Protein AF-A0A211ZTD9-F1 (afdb_monomer_lite)

Foldseek 3Di:
DDDDDPPPPVPPPDDPDVLVVLLVVLVVLLVVLVVLLVVLVVQLVVCVVVVNVVSNVVSVVVNVVSVVVNVVSVVVSVVSVVVVVVVVVVVVVVVVVLVVVLVLLLVLLLQLLLVQLVVQDPDPVLSVVLNVVSVCCCPDPNVVVCSDPVNPDQSLVSSCVSCVVSVTDRDPVSSVCSNVVVDDDPPPPPPDDDDDDDDDDDDDDDDDDDDDDDDDDDDDDDDD

Structure (mmCIF, N/CA/C/O backbone):
data_AF-A0A211ZTD9-F1
#
_entry.id   AF-A0A211ZTD9-F1
#
loop_
_atom_site.group_PDB
_atom_site.id
_atom_site.type_symbol
_atom_site.label_atom_id
_atom_site.label_alt_id
_atom_site.label_comp_id
_atom_site.label_asym_id
_atom_site.label_entity_id
_atom_site.label_seq_id
_atom_site.pdbx_PDB_ins_code
_atom_site.Cartn_x
_atom_site.Cartn_y
_atom_site.Cartn_z
_atom_site.occupancy
_atom_site.B_iso_or_equiv
_atom_site.auth_seq_id
_atom_site.auth_comp_id
_atom_site.auth_asym_id
_atom_site.auth_atom_id
_atom_site.pdbx_PDB_model_num
ATOM 1 N N . MET A 1 1 ? -2.310 -56.356 -17.521 1.00 37.84 1 MET A N 1
ATOM 2 C CA . MET A 1 1 ? -2.963 -55.492 -16.519 1.00 37.84 1 MET A CA 1
ATOM 3 C C . MET A 1 1 ? -1.873 -54.571 -15.996 1.00 37.84 1 MET A C 1
ATOM 5 O O . MET A 1 1 ? -1.105 -54.974 -15.137 1.00 37.84 1 MET A O 1
ATOM 9 N N . VAL A 1 2 ? -1.674 -53.447 -16.684 1.00 40.66 2 VAL A N 1
ATOM 10 C CA . VAL A 1 2 ? -0.631 -52.457 -16.386 1.00 40.66 2 VAL A CA 1
ATOM 11 C C . VAL A 1 2 ? -1.375 -51.252 -15.842 1.00 40.66 2 VAL A C 1
ATOM 13 O O . VAL A 1 2 ? -2.212 -50.692 -16.546 1.00 40.66 2 VAL A O 1
ATOM 16 N N . ASP A 1 3 ? -1.136 -50.956 -14.572 1.00 39.75 3 ASP A N 1
ATOM 17 C CA . ASP A 1 3 ? -1.730 -49.836 -13.857 1.00 39.75 3 ASP A CA 1
ATOM 18 C C . ASP A 1 3 ? -1.020 -48.559 -14.323 1.00 39.75 3 ASP A C 1
ATOM 20 O O . ASP A 1 3 ? 0.193 -48.417 -14.159 1.00 39.75 3 ASP A O 1
ATOM 24 N N . ALA A 1 4 ? -1.751 -47.685 -15.011 1.00 41.91 4 ALA A N 1
ATOM 25 C CA . ALA A 1 4 ? -1.252 -46.393 -15.459 1.00 41.91 4 ALA A CA 1
ATOM 26 C C . ALA A 1 4 ? -1.646 -45.350 -14.411 1.00 41.91 4 ALA A C 1
ATOM 28 O O . ALA A 1 4 ? -2.820 -45.013 -14.283 1.00 41.91 4 ALA A O 1
ATOM 29 N N . ASP A 1 5 ? -0.654 -44.870 -13.666 1.00 45.06 5 ASP A N 1
ATOM 30 C CA . ASP A 1 5 ? -0.763 -43.807 -12.666 1.00 45.06 5 ASP A CA 1
ATOM 31 C C . ASP A 1 5 ? -1.153 -42.467 -13.331 1.00 45.06 5 ASP A C 1
ATOM 33 O O . ASP A 1 5 ? -0.375 -41.935 -14.132 1.00 45.06 5 ASP A O 1
ATOM 37 N N . PRO A 1 6 ? -2.340 -41.889 -13.057 1.00 49.09 6 PRO A N 1
ATOM 38 C CA . PRO A 1 6 ? -2.764 -40.624 -13.632 1.00 49.09 6 PRO A CA 1
ATOM 39 C C . PRO A 1 6 ? -2.539 -39.495 -12.621 1.00 49.09 6 PRO A C 1
ATOM 41 O O . PRO A 1 6 ? -3.487 -38.892 -12.120 1.00 49.09 6 PRO A O 1
ATOM 44 N N . ARG A 1 7 ? -1.280 -39.191 -12.301 1.00 43.22 7 ARG A N 1
ATOM 45 C CA . ARG A 1 7 ? -0.919 -37.965 -11.570 1.00 43.22 7 ARG A CA 1
ATOM 46 C C . ARG A 1 7 ? 0.286 -37.276 -12.188 1.00 43.22 7 ARG A C 1
ATOM 48 O O . ARG A 1 7 ? 1.279 -36.982 -11.535 1.00 43.22 7 ARG A O 1
ATOM 55 N N . THR A 1 8 ? 0.163 -36.933 -13.465 1.00 41.91 8 THR A N 1
ATOM 56 C CA . THR A 1 8 ? 0.840 -35.741 -13.985 1.00 41.91 8 THR A CA 1
ATOM 57 C C . THR A 1 8 ? -0.098 -34.563 -13.755 1.00 41.91 8 THR A C 1
ATOM 59 O O . THR A 1 8 ? -0.800 -34.101 -14.653 1.00 41.91 8 THR A O 1
ATOM 62 N N . GLU A 1 9 ? -0.168 -34.134 -12.496 1.00 38.69 9 GLU A N 1
ATOM 63 C CA . GLU A 1 9 ? -0.761 -32.860 -12.114 1.00 38.69 9 GLU A CA 1
ATOM 64 C C . GLU A 1 9 ? 0.085 -31.787 -12.799 1.00 38.69 9 GLU A C 1
ATOM 66 O O . GLU A 1 9 ? 1.179 -31.426 -12.367 1.00 38.69 9 GLU A O 1
ATOM 71 N N . THR A 1 10 ? -0.373 -31.380 -13.981 1.00 41.28 10 THR A N 1
ATOM 72 C CA . THR A 1 10 ? 0.203 -30.259 -14.704 1.00 41.28 10 THR A CA 1
ATOM 73 C C . THR A 1 10 ? -0.163 -29.056 -13.860 1.00 41.28 10 THR A C 1
ATOM 75 O O . THR A 1 10 ? -1.281 -28.551 -13.949 1.00 41.28 10 THR A O 1
ATOM 78 N N . ALA A 1 11 ? 0.743 -28.671 -12.962 1.00 40.78 11 ALA A N 1
ATOM 79 C CA . ALA A 1 11 ? 0.689 -27.394 -12.286 1.00 40.78 11 ALA A CA 1
ATOM 80 C C . ALA A 1 11 ? 0.558 -26.349 -13.394 1.00 40.78 11 ALA A C 1
ATOM 82 O O . ALA A 1 11 ? 1.514 -26.092 -14.129 1.00 40.78 11 ALA A O 1
ATOM 83 N N . LEU A 1 12 ? -0.659 -25.832 -13.580 1.00 40.91 12 LEU A N 1
ATOM 84 C CA . LEU A 1 12 ? -0.905 -24.654 -14.389 1.00 40.91 12 LEU A CA 1
ATOM 85 C C . LEU A 1 12 ? -0.019 -23.578 -13.775 1.00 40.91 12 LEU A C 1
ATOM 87 O O . LEU A 1 12 ? -0.337 -23.037 -12.716 1.00 40.91 12 LEU A O 1
ATOM 91 N N . ALA A 1 13 ? 1.134 -23.343 -14.399 1.00 45.62 13 ALA A N 1
ATOM 92 C CA . ALA A 1 13 ? 1.960 -22.199 -14.097 1.00 45.62 13 ALA A CA 1
ATOM 93 C C . ALA A 1 13 ? 1.023 -20.995 -14.169 1.00 45.62 13 ALA A C 1
ATOM 95 O O . ALA A 1 13 ? 0.413 -20.747 -15.214 1.00 45.62 13 ALA A O 1
ATOM 96 N N . ALA A 1 14 ? 0.830 -20.330 -13.028 1.00 50.34 14 ALA A N 1
ATOM 97 C CA . ALA A 1 14 ? 0.116 -19.071 -12.982 1.00 50.34 14 ALA A CA 1
ATOM 98 C C . ALA A 1 14 ? 0.684 -18.206 -14.109 1.00 50.34 14 ALA A C 1
ATOM 100 O O . ALA A 1 14 ? 1.906 -18.092 -14.234 1.00 50.34 14 ALA A O 1
ATOM 101 N N . SER A 1 15 ? -0.195 -17.692 -14.975 1.00 52.50 15 SER A N 1
ATOM 102 C CA . SER A 1 15 ? 0.224 -16.758 -16.018 1.00 52.50 15 SER A CA 1
ATOM 103 C C . SER A 1 15 ? 1.096 -15.698 -15.348 1.00 52.50 15 SER A C 1
ATOM 105 O O . SER A 1 15 ? 0.658 -15.170 -14.319 1.00 52.50 15 SER A O 1
ATOM 107 N N . PRO A 1 16 ? 2.309 -15.427 -15.861 1.00 59.69 16 PRO A N 1
ATOM 108 C CA . PRO A 1 16 ? 3.181 -14.441 -15.248 1.00 59.69 16 PRO A CA 1
ATOM 109 C C . PRO A 1 16 ? 2.410 -13.133 -15.114 1.00 59.69 16 PRO A C 1
ATOM 111 O O . PRO A 1 16 ? 1.614 -12.787 -15.997 1.00 59.69 16 PRO A O 1
ATOM 114 N N . ASP A 1 17 ? 2.619 -12.452 -13.988 1.00 76.06 17 ASP A N 1
ATOM 115 C CA . ASP A 1 17 ? 2.115 -11.100 -13.777 1.00 76.06 17 ASP A CA 1
ATOM 116 C C . ASP A 1 17 ? 2.443 -10.283 -15.044 1.00 76.06 17 ASP A C 1
ATOM 118 O O . ASP A 1 17 ? 3.593 -10.340 -15.503 1.00 76.06 17 ASP A O 1
ATOM 122 N N . PRO A 1 18 ? 1.470 -9.594 -15.672 1.00 74.06 18 PRO A N 1
ATOM 123 C CA . PRO A 1 18 ? 1.726 -8.791 -16.867 1.00 74.06 18 PRO A CA 1
ATOM 124 C C . PRO A 1 18 ? 2.937 -7.861 -16.696 1.00 74.06 18 PRO A C 1
ATOM 126 O O . PRO A 1 18 ? 3.721 -7.698 -17.629 1.00 74.06 18 PRO A O 1
ATOM 129 N N . ASP A 1 19 ? 3.175 -7.352 -15.485 1.00 74.00 19 ASP A N 1
ATOM 130 C CA . ASP A 1 19 ? 4.325 -6.497 -15.202 1.00 74.00 19 ASP A CA 1
ATOM 131 C C . ASP A 1 19 ? 5.662 -7.268 -15.202 1.00 74.00 19 ASP A C 1
ATOM 133 O O . ASP A 1 19 ? 6.731 -6.713 -15.495 1.00 74.00 19 ASP A O 1
ATOM 137 N N . GLU A 1 20 ? 5.656 -8.541 -14.807 1.00 81.06 20 GLU A N 1
ATOM 138 C CA . GLU A 1 20 ? 6.825 -9.429 -14.840 1.00 81.06 20 GLU A CA 1
ATOM 139 C C . GLU A 1 20 ? 7.145 -9.856 -16.277 1.00 81.06 20 GLU A C 1
ATOM 141 O O . GLU A 1 20 ? 8.311 -9.834 -16.684 1.00 81.06 20 GLU A O 1
ATOM 146 N N . ALA A 1 21 ? 6.108 -10.128 -17.073 1.00 86.25 21 ALA A N 1
ATOM 147 C CA . ALA A 1 21 ? 6.237 -10.352 -18.508 1.00 86.25 21 ALA A CA 1
AT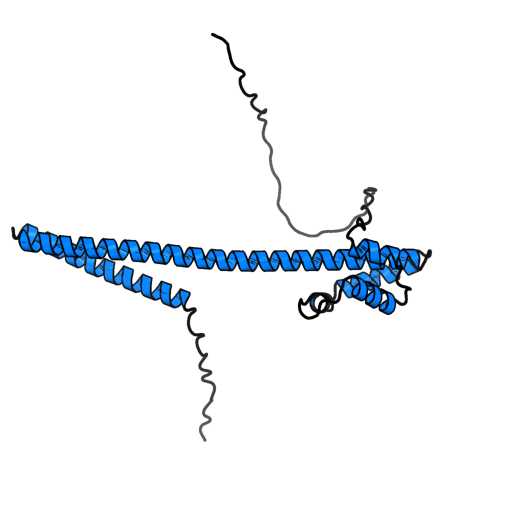OM 148 C C . ALA A 1 21 ? 6.832 -9.121 -19.219 1.00 86.25 21 ALA A C 1
ATOM 150 O O . ALA A 1 21 ? 7.774 -9.262 -20.003 1.00 86.25 21 ALA A O 1
ATOM 151 N N . ASP A 1 22 ? 6.374 -7.912 -18.886 1.00 85.38 22 ASP A N 1
ATOM 152 C CA . ASP A 1 22 ? 6.911 -6.665 -19.438 1.00 85.38 22 ASP A CA 1
ATOM 153 C C . ASP A 1 22 ? 8.380 -6.415 -19.028 1.00 85.38 22 ASP A C 1
ATOM 155 O O . ASP A 1 22 ? 9.190 -5.981 -19.855 1.00 85.38 22 ASP A O 1
ATOM 159 N N . ASP A 1 23 ? 8.782 -6.730 -17.784 1.00 87.06 23 ASP A N 1
ATOM 160 C CA . ASP A 1 23 ? 10.195 -6.638 -17.359 1.00 87.06 23 ASP A CA 1
ATOM 161 C C . ASP A 1 23 ? 11.084 -7.625 -18.124 1.00 87.06 23 ASP A C 1
ATOM 163 O O . ASP A 1 23 ? 12.206 -7.275 -18.514 1.00 87.06 23 ASP A O 1
ATOM 167 N N . ALA A 1 24 ? 10.590 -8.843 -18.360 1.00 89.50 24 ALA A N 1
ATOM 168 C CA . ALA A 1 24 ? 11.294 -9.868 -19.121 1.00 89.50 24 ALA A CA 1
ATOM 169 C C . ALA A 1 24 ? 11.467 -9.454 -20.591 1.00 89.50 24 ALA A C 1
ATOM 171 O O . ALA A 1 24 ? 12.578 -9.528 -21.123 1.00 89.50 24 ALA A O 1
ATOM 172 N N . ILE A 1 25 ? 10.414 -8.923 -21.221 1.00 91.75 25 ILE A N 1
ATOM 173 C CA . ILE A 1 25 ? 10.466 -8.402 -22.595 1.00 91.75 25 ILE A CA 1
ATOM 174 C C . ILE A 1 25 ? 11.479 -7.256 -22.694 1.00 91.75 25 ILE A C 1
ATOM 176 O O . ILE A 1 25 ? 12.350 -7.274 -23.566 1.00 91.75 25 ILE A O 1
ATOM 180 N N . LEU A 1 26 ? 11.427 -6.279 -21.781 1.00 91.50 26 LEU A N 1
ATOM 181 C CA . LEU A 1 26 ? 12.380 -5.165 -21.775 1.00 91.50 26 LEU A CA 1
ATOM 182 C C . LEU A 1 26 ? 13.820 -5.640 -21.554 1.00 91.50 26 LEU A C 1
ATOM 184 O O . LEU A 1 26 ? 14.738 -5.093 -22.164 1.00 91.50 26 LEU A O 1
ATOM 188 N N . SER A 1 27 ? 14.031 -6.665 -20.725 1.00 91.81 27 SER A N 1
ATOM 189 C CA . SER A 1 27 ? 15.350 -7.280 -20.525 1.00 91.81 27 SER A CA 1
ATOM 190 C C . SER A 1 27 ? 15.884 -7.894 -21.813 1.00 91.81 27 SER A C 1
ATOM 192 O O . SER A 1 27 ? 16.994 -7.561 -22.223 1.00 91.81 27 SER A O 1
ATOM 194 N N . GLY A 1 28 ? 15.068 -8.708 -22.489 1.00 92.06 28 GLY A N 1
ATOM 195 C CA . GLY A 1 28 ? 15.436 -9.323 -23.762 1.00 92.06 28 GLY A CA 1
ATOM 196 C C . GLY A 1 28 ? 15.731 -8.286 -24.850 1.00 92.06 28 GLY A C 1
ATOM 197 O O . GLY A 1 28 ? 16.715 -8.412 -25.578 1.00 92.06 28 GLY A O 1
ATOM 198 N N . LEU A 1 29 ? 14.945 -7.205 -24.923 1.00 92.62 29 LEU A N 1
ATOM 199 C CA . LEU A 1 29 ? 15.184 -6.108 -25.869 1.00 92.62 29 LEU A CA 1
ATOM 200 C C . LEU A 1 29 ? 16.479 -5.343 -25.572 1.00 92.62 29 LEU A C 1
ATOM 202 O O . LEU A 1 29 ? 17.191 -4.963 -26.502 1.00 92.62 29 LEU A O 1
ATOM 206 N N . ILE A 1 30 ? 16.803 -5.119 -24.296 1.00 93.88 30 ILE A N 1
ATOM 207 C CA . ILE A 1 30 ? 18.067 -4.489 -23.895 1.00 93.88 30 ILE A CA 1
ATOM 208 C C . ILE A 1 30 ? 19.250 -5.387 -24.273 1.00 93.88 30 ILE A C 1
ATOM 210 O O . ILE A 1 30 ? 20.224 -4.891 -24.836 1.00 93.88 30 ILE A O 1
ATOM 214 N N . GLU A 1 31 ? 19.176 -6.692 -24.013 1.00 94.75 31 GLU A N 1
ATOM 215 C CA . GLU A 1 31 ? 20.243 -7.646 -24.348 1.00 94.75 31 GLU A CA 1
ATOM 216 C C . GLU A 1 31 ? 20.470 -7.770 -25.858 1.00 94.75 31 GLU A C 1
ATOM 218 O O . GLU A 1 31 ? 21.611 -7.688 -26.335 1.00 94.75 31 GLU A O 1
ATOM 223 N N . LEU A 1 32 ? 19.385 -7.895 -26.625 1.00 94.06 32 LEU A N 1
ATOM 224 C CA . LEU A 1 32 ? 19.439 -7.913 -28.083 1.00 94.06 32 LEU A CA 1
ATOM 225 C C . LEU A 1 32 ? 20.013 -6.597 -28.620 1.00 94.06 32 LEU A C 1
ATOM 227 O O . LEU A 1 32 ? 20.923 -6.605 -29.451 1.00 94.06 32 LEU A O 1
ATOM 231 N N . GLY A 1 33 ? 19.541 -5.463 -28.095 1.00 91.69 33 GLY A N 1
ATOM 232 C CA . GLY A 1 33 ? 20.049 -4.145 -28.455 1.00 91.69 33 GLY A CA 1
ATOM 233 C C . GLY A 1 33 ? 21.537 -3.989 -28.141 1.00 91.69 33 GLY A C 1
ATOM 234 O O . GLY A 1 33 ? 22.290 -3.495 -28.973 1.00 91.69 33 GLY A O 1
ATOM 235 N N . MET A 1 34 ? 22.009 -4.461 -26.989 1.00 92.25 34 MET A N 1
ATOM 236 C CA . MET A 1 34 ? 23.435 -4.434 -26.641 1.00 92.25 34 MET A CA 1
ATOM 237 C C . MET A 1 34 ? 24.274 -5.290 -27.596 1.00 92.25 34 MET A C 1
ATOM 239 O O . MET A 1 34 ? 25.374 -4.891 -27.980 1.00 92.25 34 MET A O 1
ATOM 243 N N . THR A 1 35 ? 23.753 -6.442 -28.017 1.00 95.31 35 THR A N 1
ATOM 244 C CA . THR A 1 35 ? 24.409 -7.305 -29.010 1.00 95.31 35 THR A CA 1
ATOM 245 C C . THR A 1 35 ? 24.520 -6.608 -30.365 1.00 95.31 35 THR A C 1
ATOM 247 O O . THR A 1 35 ? 25.608 -6.541 -30.937 1.00 95.31 35 THR A O 1
ATOM 250 N N . MET A 1 36 ? 23.429 -6.007 -30.844 1.00 91.19 36 MET A N 1
ATOM 251 C CA . MET A 1 36 ? 23.425 -5.236 -32.092 1.00 91.19 36 MET A CA 1
ATOM 252 C C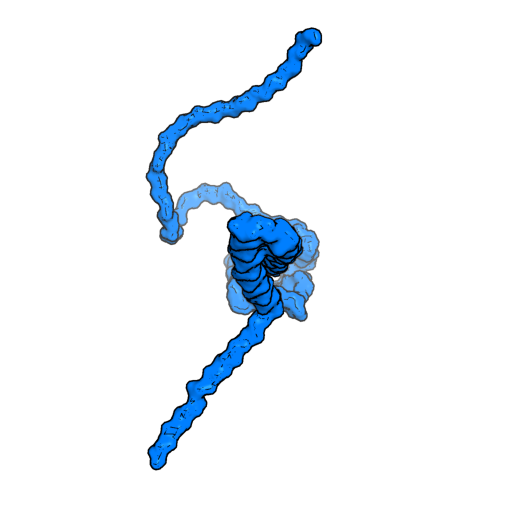 . MET A 1 36 ? 24.335 -4.000 -32.017 1.00 91.19 36 MET A C 1
ATOM 254 O O . MET A 1 36 ? 25.026 -3.685 -32.981 1.00 91.19 36 MET A O 1
ATOM 258 N N . ALA A 1 37 ? 24.402 -3.326 -30.866 1.00 91.81 37 ALA A N 1
ATOM 259 C CA . ALA A 1 37 ? 25.265 -2.165 -30.664 1.00 91.81 37 ALA A CA 1
ATOM 260 C C . ALA A 1 37 ? 26.751 -2.531 -30.801 1.00 91.81 37 ALA A C 1
ATOM 262 O O . ALA A 1 37 ? 27.503 -1.815 -31.462 1.00 91.81 37 ALA A O 1
ATOM 263 N N . ARG A 1 38 ? 27.168 -3.679 -30.250 1.00 92.00 38 ARG A N 1
ATOM 264 C CA . ARG A 1 38 ? 28.533 -4.204 -30.426 1.00 92.00 38 ARG A CA 1
ATOM 265 C C . ARG A 1 38 ? 28.840 -4.528 -31.887 1.00 92.00 38 ARG A C 1
ATOM 267 O O . ARG A 1 38 ? 29.948 -4.259 -32.340 1.00 92.00 38 ARG A O 1
ATOM 274 N N . ALA A 1 39 ? 27.870 -5.069 -32.624 1.00 93.56 39 ALA A N 1
ATOM 275 C CA . ALA A 1 39 ? 28.034 -5.365 -34.045 1.00 93.56 39 ALA A CA 1
ATOM 276 C C . ALA A 1 39 ? 28.234 -4.085 -34.876 1.00 93.56 39 ALA A C 1
ATOM 278 O O . ALA A 1 39 ? 29.185 -4.013 -35.650 1.00 93.56 39 ALA A O 1
ATOM 279 N N . PHE A 1 40 ? 27.418 -3.047 -34.655 1.00 90.62 40 PHE A N 1
ATOM 280 C CA . PHE A 1 40 ? 27.596 -1.756 -35.334 1.00 90.62 40 PHE A CA 1
ATOM 281 C C . PHE A 1 40 ? 28.911 -1.070 -34.961 1.00 90.62 40 PHE A C 1
ATOM 283 O O . PHE A 1 40 ? 29.565 -0.490 -35.823 1.00 90.62 40 PHE A O 1
ATOM 290 N N . GLN A 1 41 ? 29.340 -1.169 -33.700 1.00 91.44 41 GLN A N 1
ATOM 291 C CA . GLN A 1 41 ? 30.646 -0.664 -33.281 1.00 91.44 41 GLN A CA 1
ATOM 292 C C . GLN A 1 41 ? 31.789 -1.377 -34.021 1.00 91.44 41 GLN A C 1
ATOM 294 O O . GLN A 1 41 ? 32.705 -0.719 -34.510 1.00 91.44 41 GLN A O 1
ATOM 299 N N . ALA A 1 42 ? 31.738 -2.708 -34.122 1.00 94.44 42 ALA A N 1
ATOM 300 C CA . ALA A 1 42 ? 32.740 -3.484 -34.849 1.00 94.44 42 ALA A CA 1
ATOM 301 C C . ALA A 1 42 ? 32.754 -3.144 -36.349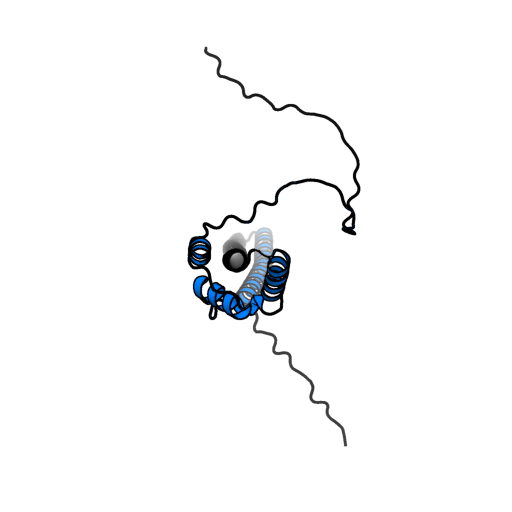 1.00 94.44 42 ALA A C 1
ATOM 303 O O . ALA A 1 42 ? 33.827 -2.992 -36.930 1.00 94.44 42 ALA A O 1
ATOM 304 N N . GLU A 1 43 ? 31.580 -2.964 -36.962 1.00 93.81 43 GLU A N 1
ATOM 305 C CA . GLU A 1 43 ? 31.464 -2.545 -38.361 1.00 93.81 43 GLU A CA 1
ATOM 306 C C . GLU A 1 43 ? 32.044 -1.146 -38.597 1.00 93.81 43 GLU A C 1
ATOM 308 O O . GLU A 1 43 ? 32.794 -0.955 -39.553 1.00 93.81 43 GLU A O 1
ATOM 313 N N . ALA A 1 44 ? 31.758 -0.187 -37.713 1.00 91.81 44 ALA A N 1
ATOM 314 C CA . ALA A 1 44 ? 32.323 1.155 -37.800 1.00 91.81 44 ALA A CA 1
ATOM 315 C C . ALA A 1 44 ? 33.858 1.122 -37.729 1.00 91.81 44 ALA A C 1
ATOM 317 O O . ALA A 1 44 ? 34.525 1.754 -38.543 1.00 91.81 44 ALA A O 1
ATOM 318 N N . ILE A 1 45 ? 34.430 0.338 -36.805 1.00 94.88 45 ILE A N 1
ATOM 319 C CA . ILE A 1 45 ? 35.888 0.173 -36.679 1.00 94.88 45 ILE A CA 1
ATOM 320 C C . ILE A 1 45 ? 36.484 -0.453 -37.948 1.00 94.88 45 ILE A C 1
ATOM 322 O O . ILE A 1 45 ? 37.505 0.026 -38.438 1.00 94.88 45 ILE A O 1
ATOM 326 N N . ALA A 1 46 ? 35.850 -1.490 -38.500 1.00 96.25 46 ALA A N 1
ATOM 327 C CA . ALA A 1 46 ? 36.317 -2.139 -39.724 1.00 96.25 46 ALA A CA 1
ATOM 328 C C . ALA A 1 46 ? 36.257 -1.200 -40.944 1.00 96.25 46 ALA A C 1
ATOM 330 O O . ALA A 1 46 ? 37.185 -1.180 -41.749 1.00 96.25 46 ALA A O 1
ATOM 331 N N . ALA A 1 47 ? 35.201 -0.390 -41.065 1.00 95.56 47 ALA A N 1
ATOM 332 C CA . ALA A 1 47 ? 35.068 0.605 -42.128 1.00 95.56 47 ALA A CA 1
ATOM 333 C C . ALA A 1 47 ? 36.135 1.708 -42.023 1.00 95.56 47 ALA A C 1
ATOM 335 O O . ALA A 1 47 ? 36.743 2.067 -43.028 1.00 95.56 47 ALA A O 1
ATOM 336 N N . LEU A 1 48 ? 36.434 2.172 -40.803 1.00 93.94 48 LEU A N 1
ATOM 337 C CA . LEU A 1 48 ? 37.517 3.131 -40.556 1.00 93.94 48 LEU A CA 1
ATOM 338 C C . LEU A 1 48 ? 38.893 2.567 -40.938 1.00 93.94 48 LEU A C 1
ATOM 340 O O . LEU A 1 48 ? 39.710 3.283 -41.504 1.00 93.94 48 LEU A O 1
ATOM 344 N N . GLN A 1 49 ? 39.152 1.284 -40.669 1.00 96.12 49 GLN A N 1
ATOM 345 C CA . GLN A 1 49 ? 40.398 0.622 -41.083 1.00 96.12 49 GLN A CA 1
ATOM 346 C C . GLN A 1 49 ? 40.533 0.495 -42.607 1.00 96.12 49 GLN A C 1
ATOM 348 O O . GLN A 1 49 ? 41.650 0.425 -43.114 1.00 96.12 49 GLN A O 1
ATOM 353 N N . ALA A 1 50 ? 39.409 0.462 -43.324 1.00 96.25 50 ALA A N 1
ATOM 354 C CA . ALA A 1 50 ? 39.349 0.399 -44.781 1.00 96.25 50 ALA A CA 1
ATOM 355 C C . ALA A 1 50 ? 39.273 1.783 -45.459 1.00 96.25 50 ALA A C 1
ATOM 357 O O . ALA A 1 50 ? 39.126 1.834 -46.677 1.00 96.25 50 ALA A O 1
ATOM 358 N N . ASP A 1 51 ? 39.355 2.879 -44.692 1.00 94.06 51 ASP A N 1
ATOM 359 C CA . ASP A 1 51 ? 39.180 4.267 -45.158 1.00 94.06 51 ASP A CA 1
ATOM 360 C C . ASP A 1 51 ? 37.809 4.541 -45.828 1.00 94.06 51 ASP A C 1
ATOM 362 O O . ASP A 1 51 ? 37.647 5.454 -46.635 1.00 94.06 51 ASP A O 1
ATOM 366 N N . ASP A 1 52 ? 36.781 3.756 -45.475 1.00 96.69 52 ASP A N 1
ATOM 367 C CA . ASP A 1 52 ? 35.403 3.918 -45.958 1.00 96.69 52 ASP A CA 1
ATOM 368 C C . ASP A 1 52 ? 34.567 4.728 -44.953 1.00 96.69 52 ASP A C 1
ATOM 370 O O . ASP A 1 52 ? 33.882 4.198 -44.068 1.00 96.69 52 ASP A O 1
ATOM 374 N N . LEU A 1 53 ? 34.641 6.053 -45.091 1.00 94.50 53 LEU A N 1
ATOM 375 C CA . LEU A 1 53 ? 33.971 6.996 -44.193 1.00 94.50 53 LEU A CA 1
ATOM 376 C C . LEU A 1 53 ? 32.437 6.966 -44.300 1.00 94.50 53 LEU A C 1
ATOM 378 O O . LEU A 1 53 ? 31.759 7.181 -43.294 1.00 94.50 53 LEU A O 1
ATOM 382 N N . ASP A 1 54 ? 31.872 6.687 -45.480 1.00 94.94 54 ASP A N 1
ATOM 383 C CA . ASP A 1 54 ? 30.412 6.615 -45.660 1.00 94.94 54 ASP A CA 1
ATOM 384 C C . ASP A 1 54 ? 29.835 5.423 -44.889 1.00 94.94 54 ASP A C 1
ATOM 386 O O . ASP A 1 54 ? 28.848 5.546 -44.153 1.00 94.94 54 ASP A O 1
ATOM 390 N N . ARG A 1 55 ? 30.500 4.267 -44.985 1.00 91.44 55 ARG A N 1
ATOM 391 C CA . ARG A 1 55 ? 30.106 3.076 -44.236 1.00 91.44 55 ARG A CA 1
ATOM 392 C C . ARG A 1 55 ? 30.287 3.250 -42.730 1.00 91.44 55 ARG A C 1
ATOM 394 O O . ARG A 1 55 ? 29.400 2.852 -41.970 1.00 91.44 55 ARG A O 1
ATOM 401 N N . ALA A 1 56 ? 31.375 3.888 -42.293 1.00 92.31 56 ALA A N 1
ATOM 402 C CA . ALA A 1 56 ? 31.590 4.204 -40.882 1.00 92.31 56 ALA A CA 1
ATOM 403 C C . ALA A 1 56 ? 30.486 5.125 -40.325 1.00 92.31 56 ALA A C 1
ATOM 405 O O . ALA A 1 56 ? 29.920 4.839 -39.267 1.00 92.31 56 ALA A O 1
ATOM 406 N N . GLY A 1 57 ? 30.111 6.176 -41.065 1.00 91.62 57 GLY A N 1
ATOM 407 C CA . GLY A 1 57 ? 29.046 7.103 -40.669 1.00 91.62 57 GLY A CA 1
ATOM 408 C C . GLY A 1 57 ? 27.663 6.446 -40.583 1.00 91.62 57 GLY A C 1
ATOM 409 O O . GLY A 1 57 ? 26.891 6.717 -39.660 1.00 91.62 57 GLY A O 1
ATOM 410 N N . LYS A 1 58 ? 27.342 5.515 -41.492 1.00 94.31 58 LYS A N 1
ATOM 411 C CA . LYS A 1 58 ? 26.094 4.730 -41.419 1.00 94.31 58 LYS A CA 1
ATOM 412 C C . LYS A 1 58 ? 26.051 3.845 -40.173 1.00 94.31 58 LYS A C 1
ATOM 414 O O . LYS A 1 58 ? 25.040 3.842 -39.466 1.00 94.31 58 LYS A O 1
ATOM 419 N N . ALA A 1 59 ? 27.137 3.130 -39.878 1.00 91.81 59 ALA A N 1
ATOM 420 C CA . ALA A 1 59 ? 27.233 2.282 -38.692 1.00 91.81 59 ALA A CA 1
ATOM 421 C C . ALA A 1 59 ? 27.100 3.099 -37.389 1.00 91.81 59 ALA A C 1
ATOM 423 O O . ALA A 1 59 ? 26.363 2.705 -36.482 1.00 91.81 59 ALA A O 1
ATOM 424 N N . GLU A 1 60 ? 27.717 4.283 -37.324 1.00 92.00 60 GLU A N 1
ATOM 425 C CA . GLU A 1 60 ? 27.579 5.213 -36.198 1.00 92.00 60 GLU A CA 1
ATOM 426 C C . GLU A 1 60 ? 26.130 5.705 -36.018 1.00 92.00 60 GLU A C 1
ATOM 428 O O . GLU A 1 60 ? 25.594 5.696 -34.906 1.00 92.00 60 GLU A O 1
ATOM 433 N N . ALA A 1 61 ? 25.446 6.077 -37.106 1.00 93.50 61 ALA A N 1
ATOM 434 C CA . ALA A 1 61 ? 24.053 6.514 -37.047 1.00 93.50 61 ALA A CA 1
ATOM 435 C C . ALA A 1 61 ? 23.119 5.403 -36.529 1.00 93.50 61 ALA A C 1
ATOM 437 O O . ALA A 1 61 ? 22.208 5.670 -35.734 1.00 93.50 61 ALA A O 1
ATOM 438 N N . HIS A 1 62 ? 23.348 4.152 -36.943 1.00 91.38 62 HIS A N 1
ATOM 439 C CA . HIS A 1 62 ? 22.615 2.992 -36.430 1.00 91.38 62 HIS A CA 1
ATOM 440 C C . HIS A 1 62 ? 22.899 2.745 -34.946 1.00 91.38 62 HIS A C 1
ATOM 442 O O . HIS A 1 62 ? 21.953 2.584 -34.168 1.00 91.38 62 HIS A O 1
ATOM 448 N N . PHE A 1 63 ? 24.168 2.802 -34.534 1.00 90.88 63 PHE A N 1
ATOM 449 C CA . PHE A 1 63 ? 24.569 2.686 -33.133 1.00 90.88 63 PHE A CA 1
ATOM 450 C C . PHE A 1 63 ? 23.912 3.760 -32.255 1.00 90.88 63 PHE A C 1
ATOM 452 O O . PHE A 1 63 ? 23.302 3.436 -31.237 1.00 90.88 63 PHE A O 1
ATOM 459 N N . SER A 1 64 ? 23.952 5.028 -32.669 1.00 89.94 64 SER A N 1
ATOM 460 C CA . SER A 1 64 ? 23.389 6.155 -31.914 1.00 89.94 64 SER A CA 1
ATOM 461 C C . SER A 1 64 ? 21.875 6.036 -31.713 1.00 89.94 64 SER A C 1
ATOM 463 O O . SER A 1 64 ? 21.366 6.251 -30.607 1.00 89.94 64 SER A O 1
ATOM 465 N N . ARG A 1 65 ? 21.136 5.632 -32.757 1.00 91.75 65 ARG A N 1
ATOM 466 C CA . ARG A 1 65 ? 19.687 5.374 -32.661 1.00 91.75 65 ARG A CA 1
ATOM 467 C C . ARG A 1 65 ? 19.386 4.225 -31.704 1.00 91.75 65 ARG A C 1
ATOM 469 O O . ARG A 1 65 ? 18.484 4.334 -30.872 1.00 91.75 65 ARG A O 1
ATOM 476 N N . LEU A 1 66 ? 20.155 3.145 -31.801 1.00 92.31 66 LEU A N 1
ATOM 477 C CA . LEU A 1 66 ? 19.989 1.966 -30.963 1.00 92.31 66 LEU A CA 1
ATOM 478 C C . LEU A 1 66 ? 20.301 2.264 -29.493 1.00 92.31 66 LEU A C 1
ATOM 480 O O . LEU A 1 66 ? 19.521 1.906 -28.614 1.00 92.31 66 LEU A O 1
ATOM 484 N N . PHE A 1 67 ? 21.384 2.991 -29.220 1.00 88.81 67 PHE A N 1
ATOM 485 C CA . PHE A 1 67 ? 21.771 3.392 -27.871 1.00 88.81 67 PHE A CA 1
ATOM 486 C C . PHE A 1 67 ? 20.702 4.261 -27.199 1.00 88.81 67 PHE A C 1
ATOM 488 O O . PHE A 1 67 ? 20.377 4.062 -26.025 1.00 88.81 67 PHE A O 1
ATOM 495 N N . LEU A 1 68 ? 20.085 5.184 -27.946 1.00 92.31 68 LEU A N 1
ATOM 496 C CA . LEU A 1 68 ? 18.942 5.950 -27.450 1.00 92.31 68 LEU A CA 1
ATOM 497 C C . LEU A 1 68 ? 17.752 5.039 -27.103 1.00 92.31 68 LEU A C 1
ATOM 499 O O . LEU A 1 68 ? 17.121 5.233 -26.061 1.00 92.31 68 LEU A O 1
ATOM 503 N N . GLY A 1 69 ? 17.466 4.039 -27.941 1.00 92.56 69 GLY A N 1
ATOM 504 C CA . GLY A 1 69 ? 16.449 3.019 -27.675 1.00 92.56 69 GLY A CA 1
ATOM 505 C C . GLY A 1 69 ? 16.723 2.238 -26.387 1.00 92.56 69 GLY A C 1
ATOM 506 O O . GLY A 1 69 ? 15.849 2.150 -25.526 1.00 92.56 69 GLY A O 1
ATOM 507 N N . ILE A 1 70 ? 17.961 1.770 -26.199 1.00 93.25 70 ILE A N 1
ATOM 508 C CA . ILE A 1 70 ? 18.399 1.046 -24.995 1.00 93.25 70 ILE A CA 1
ATOM 509 C C . ILE A 1 70 ? 18.240 1.920 -23.745 1.00 93.25 70 ILE A C 1
ATOM 511 O O . ILE A 1 70 ? 17.664 1.477 -22.753 1.00 93.25 70 ILE A O 1
ATOM 515 N N . ARG A 1 71 ? 18.673 3.189 -23.785 1.00 93.56 71 ARG A N 1
ATOM 516 C CA . ARG A 1 71 ? 18.508 4.117 -22.649 1.00 93.56 71 ARG A CA 1
ATOM 517 C C . ARG A 1 71 ? 17.043 4.316 -22.271 1.00 93.56 71 ARG A C 1
ATOM 519 O O . ARG A 1 71 ? 16.722 4.343 -21.084 1.00 93.56 71 ARG A O 1
ATOM 526 N N . ARG A 1 72 ? 16.155 4.444 -23.261 1.00 94.75 72 ARG A N 1
ATOM 527 C CA . ARG A 1 72 ? 14.707 4.572 -23.031 1.00 94.75 72 ARG A CA 1
ATOM 528 C C . ARG A 1 72 ? 14.118 3.299 -22.428 1.00 94.75 72 ARG A C 1
ATOM 530 O O . ARG A 1 72 ? 13.347 3.402 -21.479 1.00 94.75 72 ARG A O 1
ATOM 537 N N . ALA A 1 73 ? 14.518 2.125 -22.917 1.00 93.00 73 ALA A N 1
ATOM 538 C CA . ALA A 1 73 ? 14.080 0.843 -22.370 1.00 93.00 73 ALA A CA 1
ATOM 539 C C . ALA A 1 73 ? 14.527 0.661 -20.909 1.00 93.00 73 ALA A C 1
ATOM 541 O O . ALA A 1 73 ? 13.716 0.295 -20.061 1.00 93.00 73 ALA A O 1
ATOM 542 N N . ILE A 1 74 ? 15.781 1.001 -20.582 1.00 93.44 74 ILE A N 1
ATOM 543 C CA . ILE A 1 74 ? 16.296 0.971 -19.202 1.00 93.44 74 ILE A CA 1
ATOM 544 C C . ILE A 1 74 ? 15.497 1.920 -18.300 1.00 93.44 74 ILE A C 1
ATOM 546 O O . ILE A 1 74 ? 15.095 1.532 -17.203 1.00 93.44 74 ILE A O 1
ATOM 550 N N . ALA A 1 75 ? 15.241 3.150 -18.756 1.00 95.12 75 ALA A N 1
ATOM 551 C CA . ALA A 1 75 ? 14.471 4.129 -17.991 1.00 95.12 75 ALA A CA 1
ATOM 552 C C . ALA A 1 75 ? 13.026 3.664 -17.745 1.00 95.12 75 ALA A C 1
ATOM 554 O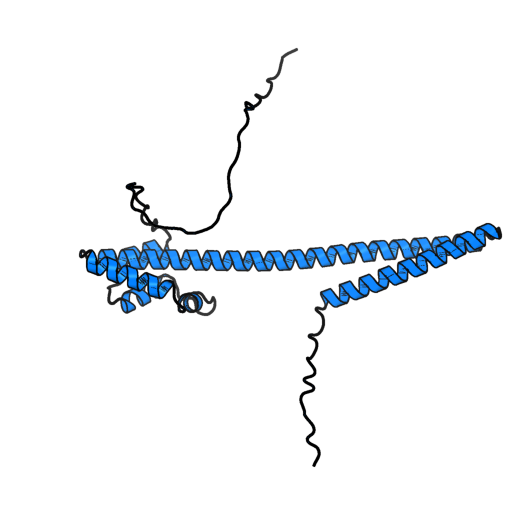 O . ALA A 1 75 ? 12.522 3.782 -16.627 1.00 95.12 75 ALA A O 1
ATOM 555 N N . LEU A 1 76 ? 12.375 3.093 -18.763 1.00 93.06 76 LEU A N 1
ATOM 556 C CA . LEU A 1 76 ? 11.030 2.533 -18.638 1.00 93.06 76 LEU A CA 1
ATOM 557 C C . LEU A 1 76 ? 11.005 1.371 -17.638 1.00 93.06 76 LEU A C 1
ATOM 559 O O . LEU A 1 76 ? 10.166 1.351 -16.741 1.00 93.06 76 LEU A O 1
ATOM 563 N N . ARG A 1 77 ? 11.976 0.458 -17.728 1.00 92.12 77 ARG A N 1
ATOM 564 C CA . ARG A 1 77 ? 12.123 -0.665 -16.797 1.00 92.12 77 ARG A CA 1
ATOM 565 C C . ARG A 1 77 ? 12.287 -0.197 -15.349 1.00 92.12 77 ARG A C 1
ATOM 567 O O . ARG A 1 77 ? 11.628 -0.713 -14.447 1.00 92.12 77 ARG A O 1
ATOM 574 N N . ALA A 1 78 ? 13.141 0.802 -15.119 1.00 93.31 78 ALA A N 1
ATOM 575 C CA . ALA A 1 78 ? 13.335 1.394 -13.797 1.00 93.31 78 ALA A CA 1
ATOM 576 C C . ALA A 1 78 ? 12.030 1.995 -13.246 1.00 93.31 78 ALA A C 1
ATOM 578 O O . ALA A 1 78 ? 11.685 1.759 -12.088 1.00 93.31 78 ALA A O 1
ATOM 579 N N . ARG A 1 79 ? 11.266 2.694 -14.094 1.00 93.06 79 ARG A N 1
ATOM 580 C CA . ARG A 1 79 ? 9.967 3.268 -13.725 1.00 93.06 79 ARG A CA 1
ATOM 581 C C . ARG A 1 79 ? 8.930 2.201 -13.360 1.00 93.06 79 ARG A C 1
ATOM 583 O O . ARG A 1 79 ? 8.271 2.346 -12.337 1.00 93.06 79 ARG A O 1
ATOM 590 N N . LEU A 1 80 ? 8.808 1.124 -14.139 1.00 91.19 80 LEU A N 1
ATOM 591 C CA . LEU A 1 80 ? 7.866 0.031 -13.847 1.00 91.19 80 LEU A CA 1
ATOM 592 C C . LEU A 1 80 ? 8.198 -0.677 -12.526 1.00 91.19 80 LEU A C 1
ATOM 594 O O . LEU A 1 80 ? 7.316 -1.058 -11.761 1.00 91.19 80 LEU A O 1
ATOM 598 N N . ARG A 1 81 ? 9.487 -0.840 -12.211 1.00 90.69 81 ARG A N 1
ATOM 599 C CA . ARG A 1 81 ? 9.908 -1.362 -10.900 1.00 90.69 81 ARG A CA 1
ATOM 600 C C . ARG A 1 81 ? 9.538 -0.437 -9.756 1.00 90.69 81 ARG A C 1
ATOM 602 O O . ARG A 1 81 ? 9.078 -0.912 -8.722 1.00 90.69 81 ARG A O 1
ATOM 609 N N . GLN A 1 82 ? 9.737 0.864 -9.940 1.00 92.12 82 GLN A N 1
ATOM 610 C CA . GLN A 1 82 ? 9.357 1.851 -8.941 1.00 92.12 82 GLN A CA 1
ATOM 611 C C . GLN A 1 82 ? 7.845 1.813 -8.679 1.00 92.12 82 GLN A C 1
ATOM 613 O O . GLN A 1 82 ? 7.443 1.741 -7.522 1.00 92.12 82 GLN A O 1
ATOM 618 N N . GLN A 1 83 ? 7.025 1.771 -9.732 1.00 91.69 83 GLN A N 1
ATOM 619 C CA . GLN A 1 83 ? 5.567 1.681 -9.607 1.00 91.69 83 GLN A CA 1
ATOM 620 C C . GLN A 1 83 ? 5.133 0.434 -8.829 1.00 91.69 83 GLN A C 1
ATOM 622 O O . GLN A 1 83 ? 4.338 0.542 -7.901 1.00 91.69 83 GLN A O 1
ATOM 627 N N . ARG A 1 84 ? 5.719 -0.733 -9.122 1.00 88.62 84 ARG A N 1
ATOM 628 C CA . ARG A 1 84 ? 5.445 -1.965 -8.363 1.00 88.62 84 ARG A CA 1
ATOM 629 C C . ARG A 1 84 ? 5.775 -1.827 -6.882 1.00 88.62 84 ARG A C 1
ATOM 631 O O . ARG A 1 84 ? 4.958 -2.167 -6.031 1.00 88.62 84 ARG A O 1
ATOM 638 N N . GLN A 1 85 ? 6.949 -1.286 -6.560 1.00 91.94 85 GLN A N 1
ATOM 639 C CA . GLN A 1 85 ? 7.332 -1.051 -5.167 1.00 91.94 85 GLN A CA 1
ATOM 640 C C . GLN A 1 85 ? 6.387 -0.071 -4.464 1.00 91.94 85 GLN A C 1
ATOM 642 O O . GLN A 1 85 ? 6.089 -0.247 -3.287 1.00 91.94 85 GLN A O 1
ATOM 647 N N . GLU A 1 86 ? 5.917 0.964 -5.156 1.00 93.69 86 GLU A N 1
ATOM 648 C CA . GLU A 1 86 ? 4.958 1.922 -4.604 1.00 93.69 86 GLU A CA 1
ATOM 649 C C . GLU A 1 86 ? 3.598 1.276 -4.327 1.00 93.69 86 GLU A C 1
ATOM 651 O O . GLU A 1 86 ? 3.043 1.507 -3.252 1.00 93.69 86 GLU A O 1
ATOM 656 N N . THR A 1 87 ? 3.102 0.427 -5.231 1.00 91.75 87 THR A N 1
ATOM 657 C CA . THR A 1 87 ? 1.861 -0.336 -5.041 1.00 91.75 87 THR A CA 1
ATOM 658 C C . THR A 1 87 ? 1.968 -1.297 -3.861 1.00 91.75 87 THR A C 1
ATOM 660 O O . THR A 1 87 ? 1.076 -1.317 -3.016 1.00 91.75 87 THR A O 1
ATOM 663 N N . LEU A 1 88 ? 3.078 -2.036 -3.744 1.00 90.38 88 LEU A N 1
ATOM 664 C CA . LEU A 1 88 ? 3.330 -2.924 -2.604 1.00 90.38 88 LEU A CA 1
ATOM 665 C C . LEU A 1 88 ? 3.350 -2.142 -1.286 1.00 90.38 88 LEU A C 1
ATOM 667 O O . LEU A 1 88 ? 2.590 -2.455 -0.372 1.00 90.38 88 LEU A O 1
ATOM 671 N N . ARG A 1 89 ? 4.115 -1.045 -1.225 1.00 93.38 89 ARG A N 1
ATOM 672 C CA . ARG A 1 89 ? 4.160 -0.162 -0.046 1.00 93.38 89 ARG A CA 1
ATOM 673 C C . ARG A 1 89 ? 2.809 0.483 0.263 1.00 93.38 89 ARG A C 1
ATOM 675 O O . ARG A 1 89 ? 2.528 0.814 1.410 1.00 93.38 89 ARG A O 1
ATOM 682 N N . ALA A 1 90 ? 1.989 0.779 -0.743 1.00 93.00 90 ALA A N 1
ATOM 683 C CA . ALA A 1 90 ? 0.633 1.285 -0.533 1.00 93.00 90 ALA A CA 1
ATOM 684 C C . ALA A 1 90 ? -0.280 0.195 0.047 1.00 93.00 90 ALA A C 1
ATOM 686 O O . ALA A 1 90 ? -1.047 0.478 0.962 1.00 93.00 90 ALA A O 1
ATOM 687 N N . GLY A 1 91 ? -0.154 -1.046 -0.431 1.00 91.94 91 GLY A N 1
ATOM 688 C CA . GLY A 1 91 ? -0.842 -2.210 0.122 1.00 91.94 91 GLY A CA 1
ATOM 689 C C . GLY A 1 91 ? -0.488 -2.458 1.589 1.00 91.94 91 GLY A C 1
ATOM 690 O O . GLY A 1 91 ? -1.391 -2.556 2.413 1.00 91.94 91 GLY A O 1
ATOM 691 N N . GLU A 1 92 ? 0.804 -2.473 1.925 1.00 92.19 92 GLU A N 1
ATOM 692 C CA . GLU A 1 92 ? 1.298 -2.614 3.305 1.00 92.19 92 GLU A CA 1
ATOM 693 C C . GLU A 1 92 ? 0.759 -1.502 4.211 1.00 92.19 92 GLU A C 1
ATOM 695 O O . GLU A 1 92 ? 0.150 -1.783 5.239 1.00 92.19 92 GLU A O 1
ATOM 700 N N . ARG A 1 93 ? 0.866 -0.234 3.785 1.00 93.19 93 ARG A N 1
ATOM 701 C CA . ARG A 1 93 ? 0.307 0.902 4.538 1.00 93.19 93 ARG A CA 1
ATOM 702 C C . ARG A 1 93 ? -1.196 0.767 4.762 1.00 93.19 93 ARG A C 1
ATOM 704 O O . ARG A 1 93 ? -1.674 1.029 5.859 1.00 93.19 93 ARG A O 1
ATOM 711 N N . ASN A 1 94 ? -1.943 0.329 3.750 1.00 89.88 94 ASN A N 1
ATOM 712 C CA . ASN A 1 94 ? -3.377 0.097 3.889 1.00 89.88 94 ASN A CA 1
ATOM 713 C C . ASN A 1 94 ? -3.678 -1.024 4.893 1.00 89.88 94 ASN A C 1
ATOM 715 O O . ASN A 1 94 ? -4.635 -0.905 5.656 1.00 89.88 94 ASN A O 1
ATOM 719 N N . GLN A 1 95 ? -2.886 -2.099 4.908 1.00 87.44 95 GLN A N 1
ATOM 720 C CA . GLN A 1 95 ? -3.027 -3.182 5.884 1.00 87.44 95 GLN A CA 1
ATOM 721 C C . GLN A 1 95 ? -2.709 -2.702 7.302 1.00 87.44 95 GLN A C 1
ATOM 723 O O . GLN A 1 95 ? -3.495 -2.959 8.213 1.00 87.44 95 GLN A O 1
ATOM 728 N N . ASP A 1 96 ? -1.627 -1.945 7.480 1.00 88.38 96 ASP A N 1
ATOM 729 C CA . ASP A 1 96 ? -1.247 -1.355 8.766 1.00 88.38 96 ASP A CA 1
ATOM 730 C C . ASP A 1 96 ? -2.323 -0.393 9.283 1.00 88.38 96 ASP A C 1
ATOM 732 O O . ASP A 1 96 ? -2.713 -0.449 10.450 1.00 88.38 96 ASP A O 1
ATOM 736 N N . GLU A 1 97 ? -2.869 0.460 8.412 1.00 89.00 97 GLU A N 1
ATOM 737 C CA . GLU A 1 97 ? -3.976 1.350 8.758 1.00 89.00 97 GLU A CA 1
ATOM 738 C C . GLU A 1 97 ? -5.237 0.577 9.147 1.00 89.00 97 GLU A C 1
ATOM 740 O O . GLU A 1 97 ? -5.911 0.934 10.115 1.00 89.00 97 GLU A O 1
ATOM 745 N N . GLN A 1 98 ? -5.576 -0.485 8.414 1.00 86.69 98 GLN A N 1
ATOM 746 C CA . GLN A 1 98 ? -6.713 -1.340 8.751 1.00 86.69 98 GLN A CA 1
ATOM 747 C C . GLN A 1 98 ? -6.501 -2.039 10.097 1.00 86.69 98 GLN A C 1
ATOM 749 O O . GLN A 1 98 ? -7.407 -2.036 10.933 1.00 86.69 98 GLN A O 1
ATOM 754 N N . ALA A 1 99 ? -5.302 -2.566 10.349 1.00 86.50 99 ALA A N 1
ATOM 755 C CA . ALA A 1 99 ? -4.938 -3.184 11.617 1.00 86.50 99 ALA A CA 1
ATOM 756 C C . ALA A 1 99 ? -5.005 -2.179 12.778 1.00 86.50 99 ALA A C 1
ATOM 758 O O . ALA A 1 99 ? -5.560 -2.496 13.833 1.00 86.50 99 ALA A O 1
ATOM 759 N N . ALA A 1 100 ? -4.523 -0.950 12.574 1.00 88.81 100 ALA A N 1
ATOM 760 C CA . ALA A 1 100 ? -4.597 0.126 13.556 1.00 88.81 100 ALA A CA 1
ATOM 761 C C . ALA A 1 100 ? -6.050 0.523 13.863 1.00 88.81 100 ALA A C 1
ATOM 763 O O . ALA A 1 100 ? -6.419 0.646 15.031 1.00 88.81 100 ALA A O 1
ATOM 764 N N . ARG A 1 101 ? -6.904 0.656 12.838 1.00 86.88 101 ARG A N 1
ATOM 765 C CA . ARG A 1 101 ? -8.342 0.942 13.008 1.00 86.88 101 ARG A CA 1
ATOM 766 C C . ARG A 1 101 ? -9.061 -0.189 13.746 1.00 86.88 101 ARG A C 1
ATOM 768 O O . ARG A 1 101 ? -9.873 0.085 14.628 1.00 86.88 101 ARG A O 1
ATOM 775 N N . ALA A 1 102 ? -8.751 -1.446 13.428 1.00 86.06 102 ALA A N 1
ATOM 776 C CA . ALA A 1 102 ? -9.303 -2.611 14.118 1.00 86.06 102 ALA A CA 1
ATOM 777 C C . ALA A 1 102 ? -8.868 -2.658 15.594 1.00 86.06 102 ALA A C 1
ATOM 779 O O . ALA A 1 102 ? -9.690 -2.878 16.483 1.00 86.06 102 ALA A O 1
ATOM 780 N N . ALA A 1 103 ? -7.590 -2.388 15.877 1.00 86.31 103 ALA A N 1
ATOM 781 C CA . ALA A 1 103 ? -7.068 -2.318 17.240 1.00 86.31 103 ALA A CA 1
ATOM 782 C C . ALA A 1 103 ? -7.703 -1.173 18.051 1.00 86.31 103 ALA A C 1
ATOM 784 O O . ALA A 1 103 ? -8.112 -1.386 19.194 1.00 86.31 103 ALA A O 1
ATOM 785 N N . ASP A 1 104 ? -7.843 0.017 17.459 1.00 88.19 104 ASP A N 1
ATOM 786 C CA . ASP A 1 104 ? -8.526 1.158 18.080 1.00 88.19 104 ASP A CA 1
ATOM 787 C C . ASP A 1 104 ? -9.996 0.840 18.392 1.00 88.19 104 ASP A C 1
ATOM 789 O O . ASP A 1 104 ? -10.480 1.070 19.503 1.00 88.19 104 ASP A O 1
ATOM 793 N N . ARG A 1 105 ? -10.701 0.224 17.440 1.00 87.69 105 ARG A N 1
ATOM 794 C CA . ARG A 1 105 ? -12.082 -0.221 17.628 1.00 87.69 105 ARG A CA 1
ATOM 795 C C . ARG A 1 105 ? -12.203 -1.222 18.778 1.00 87.69 105 ARG A C 1
ATOM 797 O O . ARG A 1 105 ? -13.038 -1.022 19.661 1.00 87.69 105 ARG A O 1
ATOM 804 N N . ARG A 1 106 ? -11.359 -2.262 18.809 1.00 87.12 106 ARG A N 1
ATOM 805 C CA . ARG A 1 106 ? -11.318 -3.252 19.903 1.00 87.12 106 ARG A CA 1
ATOM 806 C C . ARG A 1 106 ? -11.054 -2.594 21.252 1.00 87.12 106 ARG A C 1
ATOM 808 O O . ARG A 1 106 ? -11.723 -2.919 22.229 1.00 87.12 106 ARG A O 1
ATOM 815 N N . ARG A 1 107 ? -10.137 -1.625 21.298 1.00 89.00 107 ARG A N 1
ATOM 816 C CA . ARG A 1 107 ? -9.850 -0.847 22.506 1.00 89.00 107 ARG A CA 1
ATOM 817 C C . ARG A 1 107 ? -11.079 -0.074 22.985 1.00 89.00 107 ARG A C 1
ATOM 819 O O . ARG A 1 107 ? -11.420 -0.174 24.160 1.00 89.00 107 ARG A O 1
ATOM 826 N N . ARG A 1 108 ? -11.765 0.656 22.100 1.00 91.06 108 ARG A N 1
ATOM 827 C CA . ARG A 1 108 ? -12.977 1.420 22.452 1.00 91.06 108 ARG A CA 1
ATOM 828 C C . ARG A 1 108 ? -14.096 0.523 22.969 1.00 91.06 108 ARG A C 1
ATOM 830 O O . ARG A 1 108 ? -14.723 0.839 23.976 1.00 91.06 108 ARG A O 1
ATOM 837 N N . VAL A 1 109 ? -14.300 -0.623 22.328 1.00 90.69 109 VAL A N 1
ATOM 838 C CA . VAL A 1 109 ? -15.249 -1.645 22.784 1.00 90.69 109 VAL A CA 1
ATOM 839 C C . VAL A 1 109 ? -14.880 -2.155 24.173 1.00 90.69 109 VAL A C 1
ATOM 841 O O . VAL A 1 109 ? -15.734 -2.172 25.055 1.00 90.69 109 VAL A O 1
ATOM 844 N N . ALA A 1 110 ? -13.621 -2.552 24.377 1.00 91.38 110 ALA A N 1
ATOM 845 C CA . ALA A 1 110 ? -13.156 -3.075 25.655 1.00 91.38 110 ALA A CA 1
ATOM 846 C C . ALA A 1 110 ? -13.369 -2.058 26.783 1.00 91.38 110 ALA A C 1
ATOM 848 O O . ALA A 1 110 ? -13.876 -2.427 27.839 1.00 91.38 110 ALA A O 1
ATOM 849 N N . LEU A 1 111 ? -13.062 -0.778 26.539 1.00 92.06 111 LEU A N 1
ATOM 850 C CA . LEU A 1 111 ? -13.301 0.301 27.499 1.00 92.06 111 LEU A CA 1
ATOM 851 C C . LEU A 1 111 ? -14.797 0.465 27.800 1.00 92.06 111 LEU A C 1
ATOM 853 O O . LEU A 1 111 ? -15.181 0.447 28.964 1.00 92.06 111 LEU A O 1
ATOM 857 N N . GLY A 1 112 ? -15.653 0.534 26.776 1.00 91.81 112 GLY A N 1
ATOM 858 C CA . GLY A 1 112 ? -17.100 0.687 26.971 1.00 91.81 112 GLY A CA 1
ATOM 859 C C . GLY A 1 112 ? -17.750 -0.477 27.731 1.00 91.81 112 GLY A C 1
ATOM 860 O O . GLY A 1 112 ? -18.626 -0.262 28.572 1.00 91.81 112 GLY A O 1
ATOM 861 N N . VAL A 1 113 ? -17.303 -1.714 27.480 1.00 92.75 113 VAL A N 1
ATOM 862 C CA . VAL A 1 113 ? -17.770 -2.891 28.231 1.00 92.75 113 VAL A CA 1
ATOM 863 C C . VAL A 1 113 ? -17.209 -2.889 29.654 1.00 92.75 113 VAL A C 1
ATOM 865 O O . VAL A 1 113 ? -17.960 -3.156 30.584 1.00 92.75 113 VAL A O 1
ATOM 868 N N . THR A 1 114 ? -15.933 -2.545 29.854 1.00 92.75 114 THR A N 1
ATOM 869 C CA . THR A 1 114 ? -15.314 -2.485 31.193 1.00 92.75 114 THR A CA 1
ATOM 870 C C . THR A 1 114 ? -16.010 -1.459 32.089 1.00 92.75 114 THR A C 1
ATOM 872 O O . THR A 1 114 ? -16.342 -1.770 33.230 1.00 92.75 114 THR A O 1
ATOM 875 N N . GLU A 1 115 ? -16.328 -0.277 31.559 1.00 92.94 115 GLU A N 1
ATOM 876 C CA . GLU A 1 115 ? -17.112 0.741 32.272 1.00 92.94 115 GLU A CA 1
ATOM 877 C C . GLU A 1 115 ? -18.546 0.266 32.558 1.00 92.94 115 GLU A C 1
ATOM 879 O O . GLU A 1 115 ? -19.066 0.466 33.654 1.00 92.94 115 GLU A O 1
ATOM 884 N N . SER A 1 116 ? -19.171 -0.463 31.625 1.00 91.19 116 SER A N 1
ATOM 885 C CA . SER A 1 116 ? -20.480 -1.087 31.876 1.00 91.19 116 SER A CA 1
ATOM 886 C C . SER A 1 116 ? -20.413 -2.151 32.982 1.00 91.19 116 SER A C 1
ATOM 888 O O . SER A 1 116 ? -21.324 -2.237 33.803 1.00 91.19 116 SER A O 1
ATOM 890 N N . ILE A 1 117 ? -19.338 -2.949 33.050 1.00 91.50 117 ILE A N 1
ATOM 891 C CA . ILE A 1 117 ? -19.108 -3.902 34.148 1.00 91.50 117 ILE A CA 1
ATOM 892 C C . ILE A 1 117 ? -18.962 -3.137 35.470 1.00 91.50 117 ILE A C 1
ATOM 894 O O . ILE A 1 117 ? -19.587 -3.520 36.459 1.00 91.50 117 ILE A O 1
ATOM 898 N N . ALA A 1 118 ? -18.166 -2.063 35.492 1.00 90.50 118 ALA A N 1
ATOM 899 C CA . ALA A 1 118 ? -17.947 -1.245 36.682 1.00 90.50 118 ALA A CA 1
ATOM 900 C C . ALA A 1 118 ? -19.246 -0.604 37.199 1.00 90.50 118 ALA A C 1
ATOM 902 O O . ALA A 1 118 ? -19.482 -0.598 38.405 1.00 90.50 118 ALA A O 1
ATOM 903 N N . ALA A 1 119 ? -20.117 -0.144 36.297 1.00 90.44 119 ALA A N 1
ATOM 904 C CA . ALA A 1 119 ? -21.439 0.376 36.639 1.00 90.44 119 ALA A CA 1
ATOM 905 C C . ALA A 1 119 ? -22.408 -0.718 37.130 1.00 90.44 119 ALA A C 1
ATOM 907 O O . ALA A 1 119 ? -23.265 -0.457 37.974 1.00 90.44 119 ALA A O 1
ATOM 908 N N . ALA A 1 120 ? -22.287 -1.946 36.616 1.00 89.19 120 ALA A N 1
ATOM 909 C CA . ALA A 1 120 ? -23.197 -3.048 36.925 1.00 89.19 120 ALA A CA 1
ATOM 910 C C . ALA A 1 120 ? -22.907 -3.755 38.259 1.00 89.19 120 ALA A C 1
ATOM 912 O O . ALA A 1 120 ? -23.795 -4.423 38.789 1.00 89.19 120 ALA A O 1
ATOM 913 N N . THR A 1 121 ? -21.682 -3.675 38.786 1.00 87.12 121 THR A N 1
ATOM 914 C CA . THR A 1 121 ? -21.329 -4.325 40.056 1.00 87.12 121 THR A CA 1
ATOM 915 C C . THR A 1 121 ? -20.263 -3.564 40.843 1.00 87.12 121 THR A C 1
ATOM 917 O O . THR A 1 121 ? -19.220 -3.170 40.313 1.00 87.12 121 THR A O 1
ATOM 920 N N . SER A 1 122 ? -20.500 -3.398 42.147 1.00 86.94 122 SER A N 1
ATOM 921 C CA . SER A 1 122 ? -19.503 -2.901 43.101 1.00 86.94 122 SER A CA 1
ATOM 922 C C . SER A 1 122 ? -18.557 -4.004 43.590 1.00 86.94 122 SER A C 1
ATOM 924 O O . SER A 1 122 ? -17.449 -3.679 44.020 1.00 86.94 122 SER A O 1
ATOM 926 N N . ASP A 1 123 ? -18.941 -5.278 43.453 1.00 93.00 123 ASP A N 1
ATOM 927 C CA . ASP A 1 123 ? -18.116 -6.426 43.829 1.00 93.00 123 ASP A CA 1
ATOM 928 C C . ASP A 1 123 ? -16.899 -6.574 42.907 1.00 93.00 123 ASP A C 1
ATOM 930 O O . ASP A 1 123 ? -17.021 -6.654 41.680 1.00 93.00 123 ASP A O 1
ATOM 934 N N . THR A 1 124 ? -15.719 -6.603 43.519 1.00 90.19 124 THR A N 1
ATOM 935 C CA . THR A 1 124 ? -14.440 -6.658 42.812 1.00 90.19 124 THR A CA 1
ATOM 936 C C . THR A 1 124 ? -14.191 -8.030 42.200 1.00 90.19 124 THR A C 1
ATOM 938 O O . THR A 1 124 ? -13.709 -8.085 41.073 1.00 90.19 124 THR A O 1
ATOM 941 N N . GLU A 1 125 ? -14.593 -9.119 42.859 1.00 90.56 125 GLU A N 1
ATOM 942 C CA . GLU A 1 125 ? -14.380 -10.478 42.342 1.00 90.56 125 GLU A CA 1
ATOM 943 C C . GLU A 1 125 ? -15.219 -10.722 41.079 1.00 90.56 125 GLU A C 1
ATOM 945 O O . GLU A 1 125 ? -14.687 -11.078 40.024 1.00 90.56 125 GLU A O 1
ATOM 950 N N . THR A 1 126 ? -16.515 -10.393 41.124 1.00 89.25 126 THR A N 1
ATOM 951 C CA . THR A 1 126 ? -17.398 -10.456 39.948 1.00 89.25 126 THR A CA 1
ATOM 952 C C . THR A 1 126 ? -16.912 -9.539 38.818 1.00 89.25 126 THR A C 1
ATOM 954 O O . THR A 1 126 ? -17.030 -9.882 37.637 1.00 89.25 126 THR A O 1
ATOM 957 N N . ARG A 1 127 ? -16.365 -8.360 39.147 1.00 89.50 127 ARG A N 1
ATOM 958 C CA . ARG A 1 127 ? -15.812 -7.423 38.156 1.00 89.50 127 ARG A CA 1
ATOM 959 C C . ARG A 1 127 ? -14.587 -8.007 37.459 1.00 89.50 127 ARG A C 1
ATOM 961 O O . ARG A 1 127 ? -14.512 -7.949 36.231 1.00 89.50 127 ARG A O 1
ATOM 968 N N . GLU A 1 128 ? -13.648 -8.566 38.213 1.00 90.94 128 GLU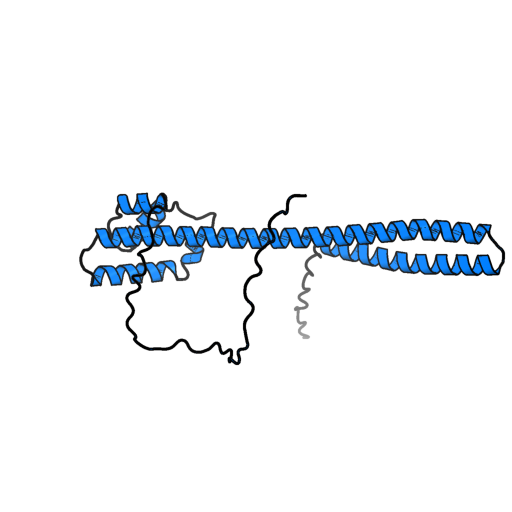 A N 1
ATOM 969 C CA . GLU A 1 128 ? -12.438 -9.195 37.677 1.00 90.94 128 GLU A CA 1
ATOM 970 C C . GLU A 1 128 ? -12.781 -10.413 36.817 1.00 90.94 128 GLU A C 1
ATOM 972 O O . GLU A 1 128 ? -12.296 -10.509 35.689 1.00 90.94 128 GLU A O 1
ATOM 977 N N . GLN A 1 129 ? -13.696 -11.272 37.278 1.00 92.75 129 GLN A N 1
ATOM 978 C CA . GLN A 1 129 ? -14.153 -12.440 36.523 1.00 92.75 129 GLN A CA 1
ATOM 979 C C . GLN A 1 129 ? -14.767 -12.047 35.170 1.00 92.75 129 GLN A C 1
ATOM 981 O O . GLN A 1 129 ? -14.394 -12.596 34.133 1.00 92.75 129 GLN A O 1
ATOM 986 N N . ARG A 1 130 ? -15.665 -11.053 35.152 1.00 90.94 130 ARG A N 1
ATOM 987 C CA . ARG A 1 130 ? -16.294 -10.564 33.909 1.00 90.94 130 ARG A CA 1
ATOM 988 C C . ARG A 1 130 ? -15.307 -9.861 32.983 1.00 90.94 130 ARG A C 1
ATOM 990 O O . ARG A 1 130 ? -15.428 -9.956 31.764 1.00 90.94 130 ARG A O 1
ATOM 997 N N . THR A 1 131 ? -14.328 -9.161 33.549 1.00 91.25 131 THR A N 1
ATOM 998 C CA . THR A 1 131 ? -13.266 -8.515 32.770 1.00 91.25 131 THR A CA 1
ATOM 999 C C . THR A 1 131 ? -12.350 -9.565 32.139 1.00 91.25 131 THR A C 1
ATOM 1001 O O . THR A 1 131 ? -11.983 -9.428 30.976 1.00 91.25 131 THR A O 1
ATOM 1004 N N . ALA A 1 132 ? -12.025 -10.646 32.852 1.00 90.31 132 ALA A N 1
ATOM 1005 C CA . ALA A 1 132 ? -11.272 -11.770 32.300 1.00 90.31 132 ALA A CA 1
ATOM 1006 C C . ALA A 1 132 ? -12.036 -12.463 31.156 1.00 90.31 132 ALA A C 1
ATOM 1008 O O . ALA A 1 132 ? -11.460 -12.699 30.095 1.00 90.31 132 ALA A O 1
ATOM 1009 N N . GLU A 1 133 ? -13.341 -12.704 31.326 1.00 90.44 133 GLU A N 1
ATOM 1010 C CA . GLU A 1 133 ? -14.197 -13.279 30.277 1.00 90.44 133 GLU A CA 1
ATOM 1011 C C . GLU A 1 133 ? -14.288 -12.378 29.030 1.00 90.44 133 GLU A C 1
ATOM 1013 O O . GLU A 1 133 ? -14.268 -12.863 27.897 1.00 90.44 133 GLU A O 1
ATOM 1018 N N . LEU A 1 134 ? -14.335 -11.054 29.211 1.00 90.44 134 LEU A N 1
ATOM 1019 C CA . LEU A 1 134 ? -14.259 -10.091 28.110 1.00 90.44 134 LEU A CA 1
ATOM 1020 C C . LEU A 1 134 ? -12.952 -10.241 27.316 1.00 90.44 134 LEU A C 1
ATOM 1022 O O . LEU A 1 134 ? -12.988 -10.277 26.084 1.00 90.44 134 LEU A O 1
ATOM 1026 N N . TRP A 1 135 ? -11.809 -10.316 28.003 1.00 88.44 135 TRP A N 1
ATOM 1027 C CA . TRP A 1 135 ? -10.508 -10.440 27.342 1.00 88.44 135 TRP A CA 1
ATOM 1028 C C . TRP A 1 135 ? -10.359 -11.760 26.592 1.00 88.44 135 TRP A C 1
ATOM 1030 O O . TRP A 1 135 ? -9.848 -11.742 25.476 1.00 88.44 135 TRP A O 1
ATOM 1040 N N . ASP A 1 136 ? -10.863 -12.865 27.139 1.00 88.06 136 ASP A N 1
ATOM 1041 C CA . ASP A 1 136 ? -10.873 -14.165 26.457 1.00 88.06 136 ASP A CA 1
ATOM 1042 C C . ASP A 1 136 ? -11.643 -14.094 25.125 1.00 88.06 136 ASP A C 1
ATOM 1044 O O . ASP A 1 136 ? -11.142 -14.467 24.060 1.00 88.06 136 ASP A O 1
ATOM 1048 N N . ARG A 1 137 ? -12.823 -13.462 25.141 1.00 83.06 137 ARG A N 1
ATOM 1049 C CA . ARG A 1 137 ? -13.650 -13.271 23.937 1.00 83.06 137 ARG A CA 1
ATOM 1050 C C . ARG A 1 137 ? -13.043 -12.308 22.915 1.00 83.06 137 ARG A C 1
ATOM 1052 O O . ARG A 1 137 ? -13.291 -12.464 21.720 1.00 83.06 137 ARG A O 1
ATOM 1059 N N . LEU A 1 138 ? -12.277 -11.311 23.360 1.00 81.38 138 LEU A N 1
ATOM 1060 C CA . LEU A 1 138 ? -11.599 -10.351 22.480 1.00 81.38 138 LEU A CA 1
ATOM 1061 C C . LEU A 1 138 ? -10.247 -10.851 21.947 1.00 81.38 138 LEU A C 1
ATOM 1063 O O . LEU A 1 138 ? -9.782 -10.318 20.938 1.00 81.38 138 LEU A O 1
ATOM 1067 N N . ALA A 1 139 ? -9.614 -11.824 22.608 1.00 78.50 139 ALA A N 1
ATOM 1068 C CA . ALA A 1 139 ? -8.306 -12.364 22.233 1.00 78.50 139 ALA A CA 1
ATOM 1069 C C . ALA A 1 139 ? -8.384 -13.665 21.415 1.00 78.50 139 ALA A C 1
ATOM 1071 O O . ALA A 1 139 ? -7.473 -13.930 20.633 1.00 78.50 139 ALA A O 1
ATOM 1072 N N . GLY A 1 140 ? -9.441 -14.469 21.579 1.00 68.00 140 GLY A N 1
ATOM 1073 C CA . GLY A 1 140 ? -9.595 -15.747 20.875 1.00 68.00 140 GLY A CA 1
ATOM 1074 C C . GLY A 1 140 ? -9.954 -15.628 19.384 1.00 68.00 140 GLY A C 1
ATOM 1075 O O . GLY A 1 140 ? -10.040 -14.535 18.822 1.00 68.00 140 GLY A O 1
ATOM 1076 N N . ASP A 1 141 ? -10.272 -16.768 18.754 1.00 59.34 141 ASP A N 1
ATOM 1077 C CA . ASP A 1 141 ? -10.626 -16.917 17.320 1.00 59.34 141 ASP A CA 1
ATOM 1078 C C . ASP A 1 141 ? -11.772 -16.006 16.827 1.00 59.34 141 ASP A C 1
ATOM 1080 O O . ASP A 1 141 ? -12.018 -15.843 15.629 1.00 59.34 141 ASP A O 1
ATOM 1084 N N . HIS A 1 142 ? -12.487 -15.376 17.756 1.00 58.72 142 HIS A N 1
ATOM 1085 C CA . HIS A 1 142 ? -13.590 -14.462 17.499 1.00 58.72 142 HIS A CA 1
ATOM 1086 C C . HIS A 1 142 ? -13.112 -13.057 17.095 1.00 58.72 142 HIS A C 1
ATOM 1088 O O . HIS A 1 142 ? -13.859 -12.339 16.426 1.00 58.72 142 HIS A O 1
ATOM 1094 N N . ALA A 1 143 ? -11.869 -12.679 17.421 1.00 62.00 143 ALA A N 1
ATOM 1095 C CA . ALA A 1 143 ? -11.314 -11.352 17.148 1.00 62.00 143 ALA A CA 1
ATOM 1096 C C . ALA A 1 143 ? -11.318 -11.009 15.648 1.00 62.00 143 ALA A C 1
ATOM 1098 O O . ALA A 1 143 ? -11.787 -9.943 15.250 1.00 62.00 143 ALA A O 1
ATOM 1099 N N . GLY A 1 144 ? -10.882 -11.943 14.794 1.00 62.69 144 GLY A N 1
ATOM 1100 C CA . GLY A 1 144 ? -10.852 -11.740 13.339 1.00 62.69 144 GLY A CA 1
ATOM 1101 C C . GLY A 1 144 ? -12.244 -11.666 12.698 1.00 62.69 144 GLY A C 1
ATOM 1102 O O . GLY A 1 144 ? -12.438 -10.969 11.702 1.00 62.69 144 GLY A O 1
ATOM 1103 N N . ARG A 1 145 ? -13.237 -12.339 13.294 1.00 63.31 145 ARG A N 1
ATOM 1104 C CA . ARG A 1 145 ? -14.622 -12.392 12.794 1.00 63.31 145 ARG A CA 1
ATOM 1105 C C . ARG A 1 145 ? -15.418 -11.123 13.117 1.00 63.31 145 ARG A C 1
ATOM 1107 O O . ARG A 1 145 ? -16.361 -10.801 12.400 1.00 63.31 145 ARG A O 1
ATOM 1114 N N . ILE A 1 146 ? -15.042 -10.422 14.189 1.00 64.69 146 ILE A N 1
ATOM 1115 C CA . ILE A 1 146 ? -15.657 -9.167 14.652 1.00 64.69 146 ILE A CA 1
ATOM 1116 C C . ILE A 1 146 ? -15.197 -7.956 13.821 1.00 64.69 146 ILE A C 1
ATOM 1118 O O . ILE A 1 146 ? -15.943 -6.979 13.694 1.00 64.69 146 ILE A O 1
ATOM 1122 N N . ASP A 1 147 ? -13.980 -8.017 13.275 1.00 64.56 147 ASP A N 1
ATOM 1123 C CA . ASP A 1 147 ? -13.306 -6.900 12.600 1.00 64.56 147 ASP A CA 1
ATOM 1124 C C . ASP A 1 147 ? -13.274 -7.027 11.065 1.00 64.56 147 ASP A C 1
ATOM 1126 O O . ASP A 1 147 ? -12.706 -6.170 10.388 1.00 64.56 147 ASP A O 1
ATOM 1130 N N . THR A 1 148 ? -13.896 -8.057 10.479 1.00 65.12 148 THR A N 1
ATOM 1131 C CA . THR A 1 148 ? -13.999 -8.156 9.014 1.00 65.12 148 THR A CA 1
ATOM 1132 C C . THR A 1 148 ? -14.872 -7.012 8.482 1.00 65.12 148 THR A C 1
ATOM 1134 O O . THR A 1 148 ? -16.022 -6.886 8.899 1.00 65.12 148 THR A O 1
ATOM 1137 N N . ALA A 1 149 ? -14.342 -6.188 7.568 1.00 59.31 149 ALA A N 1
ATOM 1138 C CA . ALA A 1 149 ? -14.946 -4.913 7.153 1.00 59.31 149 ALA A CA 1
ATOM 1139 C C . ALA A 1 149 ? -16.421 -5.023 6.717 1.00 59.31 149 ALA A C 1
ATOM 1141 O O . ALA A 1 149 ? -17.248 -4.236 7.170 1.00 59.31 149 ALA A O 1
ATOM 1142 N N . ASP A 1 150 ? -16.775 -6.053 5.943 1.00 55.69 150 ASP A N 1
ATOM 1143 C CA . ASP A 1 150 ? -18.151 -6.278 5.464 1.00 55.69 150 ASP A CA 1
ATOM 1144 C C . ASP A 1 150 ? -19.130 -6.752 6.555 1.00 55.69 150 ASP A C 1
ATOM 1146 O O . ASP A 1 150 ? -20.337 -6.831 6.328 1.00 55.69 150 ASP A O 1
ATOM 1150 N N . ARG A 1 151 ? -18.632 -7.103 7.747 1.00 63.59 151 ARG A N 1
ATOM 1151 C CA . ARG A 1 151 ? -19.425 -7.626 8.875 1.00 63.59 151 ARG A CA 1
ATOM 1152 C C . ARG A 1 151 ? -19.256 -6.821 10.164 1.00 63.59 151 ARG A C 1
ATOM 1154 O O . ARG A 1 151 ? -19.776 -7.224 11.206 1.00 63.59 151 ARG A O 1
ATOM 1161 N N . ALA A 1 152 ? -18.544 -5.698 10.121 1.00 71.00 152 ALA A N 1
ATOM 1162 C CA . ALA A 1 152 ? -18.268 -4.899 11.304 1.00 71.00 152 ALA A CA 1
ATOM 1163 C C . ALA A 1 152 ? -19.529 -4.143 11.760 1.00 71.00 152 ALA A C 1
ATOM 1165 O O . ALA A 1 152 ? -19.939 -3.150 11.164 1.00 71.00 152 ALA A O 1
ATOM 1166 N N . LEU A 1 153 ? -20.131 -4.601 12.861 1.00 77.12 153 LEU A N 1
ATOM 1167 C CA . LEU A 1 153 ? -21.198 -3.879 13.562 1.00 77.12 153 LEU A CA 1
ATOM 1168 C C . LEU A 1 153 ? -20.719 -2.487 14.029 1.00 77.12 153 LEU A C 1
ATOM 1170 O O . LEU A 1 153 ? -19.534 -2.324 14.354 1.00 77.12 153 LEU A O 1
ATOM 1174 N N . PRO A 1 154 ? -21.619 -1.497 14.163 1.00 87.50 154 PRO A N 1
ATOM 1175 C CA . PRO A 1 154 ? -21.313 -0.262 14.876 1.00 87.50 154 PRO A CA 1
ATOM 1176 C C . PRO A 1 154 ? -20.756 -0.556 16.277 1.00 87.50 154 PRO A C 1
ATOM 1178 O O . PRO A 1 154 ? -21.179 -1.509 16.933 1.00 87.50 154 PRO A O 1
ATOM 1181 N N . ILE A 1 155 ? -19.815 0.271 16.751 1.00 87.44 155 ILE A N 1
ATOM 1182 C CA . ILE A 1 155 ? -19.179 0.124 18.081 1.00 87.44 155 ILE A CA 1
ATOM 1183 C C . ILE A 1 155 ? -20.242 -0.001 19.179 1.00 87.44 155 ILE A C 1
ATOM 1185 O O . ILE A 1 155 ? -20.134 -0.846 20.061 1.00 87.44 155 ILE A O 1
ATOM 1189 N N . GLU A 1 156 ? -21.295 0.806 19.077 1.00 90.88 156 GLU A N 1
ATOM 1190 C CA . GLU A 1 156 ? -22.422 0.831 20.003 1.00 90.88 156 GLU A CA 1
ATOM 1191 C C . GLU A 1 156 ? -23.124 -0.532 20.125 1.00 90.88 156 GLU A C 1
ATOM 1193 O O . GLU A 1 156 ? -23.329 -1.052 21.225 1.00 90.88 156 GLU A O 1
ATOM 1198 N N . ASP A 1 157 ? -23.453 -1.141 18.985 1.00 91.25 157 ASP A N 1
ATOM 1199 C CA . ASP A 1 157 ? -24.151 -2.424 18.926 1.00 91.25 157 ASP A CA 1
ATOM 1200 C C . ASP A 1 157 ? -23.258 -3.569 19.374 1.00 91.25 157 ASP A C 1
ATOM 1202 O O . ASP A 1 157 ? -23.727 -4.507 20.023 1.00 91.25 157 ASP A O 1
ATOM 1206 N N . LEU A 1 158 ? -21.959 -3.465 19.097 1.00 88.50 158 LEU A N 1
ATOM 1207 C CA . LEU A 1 158 ? -20.995 -4.440 19.566 1.00 88.50 158 LEU A CA 1
ATOM 1208 C C . LEU A 1 158 ? -20.853 -4.404 21.095 1.00 88.50 158 LEU A C 1
ATOM 1210 O O . LEU A 1 158 ? -20.887 -5.460 21.726 1.00 88.50 158 LEU A O 1
ATOM 1214 N N . ILE A 1 159 ? -20.779 -3.211 21.701 1.00 90.56 159 ILE A N 1
ATOM 1215 C CA . ILE A 1 159 ? -20.761 -3.066 23.165 1.00 90.56 159 ILE A CA 1
ATOM 1216 C C . ILE A 1 159 ? -22.045 -3.651 23.760 1.00 90.56 159 ILE A C 1
ATOM 1218 O O . ILE A 1 159 ? -21.974 -4.487 24.656 1.00 90.56 159 ILE A O 1
ATOM 1222 N N . ARG A 1 160 ? -23.226 -3.301 23.228 1.00 92.25 160 ARG A N 1
ATOM 1223 C CA . ARG A 1 160 ? -24.504 -3.869 23.700 1.00 92.25 160 ARG A CA 1
ATOM 1224 C C . ARG A 1 160 ? -24.542 -5.389 23.589 1.00 92.25 160 ARG A C 1
ATOM 1226 O O . ARG A 1 160 ? -25.017 -6.051 24.510 1.00 92.25 160 ARG A O 1
ATOM 1233 N N . SER A 1 161 ? -24.081 -5.935 22.466 1.00 90.12 161 SER A N 1
ATOM 1234 C CA . SER A 1 161 ? -24.040 -7.377 22.225 1.00 90.12 161 SER A CA 1
ATOM 1235 C C . SER A 1 161 ? -23.143 -8.080 23.242 1.00 90.12 161 SER A C 1
ATOM 1237 O O . SER A 1 161 ? -23.556 -9.074 23.834 1.00 90.12 161 SER A O 1
ATOM 1239 N N . LEU A 1 162 ? -21.944 -7.545 23.489 1.00 89.69 162 LEU A N 1
ATOM 1240 C CA . LEU A 1 162 ? -21.012 -8.102 24.468 1.00 89.69 162 LEU A CA 1
ATOM 1241 C C . LEU A 1 162 ? -21.541 -7.977 25.899 1.00 89.69 162 LEU A C 1
ATOM 1243 O O . LEU A 1 162 ? -21.497 -8.959 26.632 1.00 89.69 162 LEU A O 1
ATOM 1247 N N . CYS A 1 163 ? -22.133 -6.839 26.272 1.00 91.25 163 CYS A N 1
ATOM 1248 C CA . CYS A 1 163 ? -22.775 -6.667 27.576 1.00 91.25 163 CYS A CA 1
ATOM 1249 C C . CYS A 1 163 ? -23.879 -7.711 27.809 1.00 91.25 163 CYS A C 1
ATOM 1251 O O . CYS A 1 163 ? -23.883 -8.390 28.835 1.00 91.25 163 CYS A O 1
ATOM 1253 N N . ARG A 1 164 ? -24.766 -7.929 26.827 1.00 91.69 164 ARG A N 1
ATOM 1254 C CA . ARG A 1 164 ? -25.797 -8.983 26.909 1.00 91.69 164 ARG A CA 1
ATOM 1255 C C . ARG A 1 164 ? -25.181 -10.368 27.064 1.00 91.69 164 ARG A C 1
ATOM 1257 O O . ARG A 1 164 ? -25.662 -11.166 27.859 1.00 91.69 164 ARG A O 1
ATOM 1264 N N . ALA A 1 165 ? -24.116 -10.642 26.321 1.00 88.94 165 ALA A N 1
ATOM 1265 C CA . ALA A 1 165 ? -23.455 -11.936 26.335 1.00 88.94 165 ALA A CA 1
ATOM 1266 C C . ALA A 1 165 ? -22.632 -12.192 27.617 1.00 88.94 165 ALA A C 1
ATOM 1268 O O . ALA A 1 165 ? -22.263 -13.340 27.851 1.00 88.94 165 ALA A O 1
ATOM 1269 N N . LEU A 1 166 ? -22.354 -11.152 28.412 1.00 88.31 166 LEU A N 1
ATOM 1270 C CA . LEU A 1 166 ? -21.768 -11.208 29.761 1.00 88.31 166 LEU A CA 1
ATOM 1271 C C . LEU A 1 166 ? -22.836 -11.102 30.873 1.00 88.31 166 LEU A C 1
ATOM 1273 O O . LEU A 1 166 ? -22.508 -11.051 32.058 1.00 88.31 166 LEU A O 1
ATOM 1277 N N . GLY A 1 167 ? -24.122 -11.026 30.506 1.00 88.56 167 GLY A N 1
ATOM 1278 C CA . GLY A 1 167 ? -25.230 -10.914 31.456 1.00 88.56 167 GLY A CA 1
ATOM 1279 C C . GLY A 1 167 ? -25.282 -9.587 32.223 1.00 88.56 167 GLY A C 1
ATOM 1280 O O . GLY A 1 167 ? -25.837 -9.548 33.320 1.00 88.56 167 GLY A O 1
ATOM 1281 N N . ILE A 1 168 ? -24.710 -8.507 31.679 1.00 91.50 168 ILE A N 1
ATOM 1282 C CA . ILE A 1 168 ? -24.704 -7.172 32.297 1.00 91.50 168 ILE A CA 1
ATOM 1283 C C . ILE A 1 168 ? -25.607 -6.185 31.547 1.00 91.50 168 ILE A C 1
ATOM 1285 O O . ILE A 1 168 ? -25.699 -6.235 30.313 1.00 91.50 168 ILE A O 1
ATOM 1289 N N . PRO A 1 169 ? -26.261 -5.251 32.262 1.00 88.62 169 PRO A N 1
ATOM 1290 C CA . PRO A 1 169 ? -26.976 -4.163 31.618 1.00 88.62 169 PRO A CA 1
ATOM 1291 C C . PRO A 1 169 ? -25.975 -3.235 30.903 1.00 88.62 169 PRO A C 1
ATOM 1293 O O . PRO A 1 169 ? -24.976 -2.840 31.502 1.00 88.62 169 PRO A O 1
ATOM 1296 N N . PRO A 1 170 ? -26.209 -2.881 29.627 1.00 87.75 170 PRO A N 1
ATOM 1297 C CA . PRO A 1 170 ? -25.362 -1.924 28.925 1.00 87.75 170 PRO A CA 1
ATOM 1298 C C . PRO A 1 170 ? -25.534 -0.520 29.519 1.00 87.75 170 PRO A C 1
ATOM 1300 O O . PRO A 1 170 ? -26.654 -0.001 29.542 1.00 87.75 170 PRO A O 1
ATOM 1303 N N . ASP A 1 171 ? -24.439 0.108 29.948 1.00 92.88 171 ASP A N 1
ATOM 1304 C CA . ASP A 1 171 ? -24.478 1.481 30.451 1.00 92.88 171 ASP A CA 1
ATOM 1305 C C . ASP A 1 171 ? -24.442 2.498 29.299 1.00 92.88 171 ASP A C 1
ATOM 1307 O O . ASP A 1 171 ? -23.597 2.437 28.402 1.00 92.88 171 ASP A O 1
ATOM 1311 N N . ARG A 1 172 ? -25.382 3.452 29.300 1.00 89.75 172 ARG A N 1
ATOM 1312 C CA . ARG A 1 172 ? -25.517 4.422 28.199 1.00 89.75 172 ARG A CA 1
ATOM 1313 C C . ARG A 1 172 ? -24.377 5.437 28.172 1.00 89.75 172 ARG A C 1
ATOM 1315 O O . ARG A 1 172 ? -23.975 5.836 27.080 1.00 89.75 172 ARG A O 1
ATOM 1322 N N . ALA A 1 173 ? -23.880 5.862 29.333 1.00 89.75 173 ALA A N 1
ATOM 1323 C CA . ALA A 1 173 ? -22.814 6.856 29.410 1.00 89.75 173 ALA A CA 1
ATOM 1324 C C . ALA A 1 173 ? -21.477 6.256 28.948 1.00 89.75 173 ALA A C 1
ATOM 1326 O O . ALA A 1 173 ? -20.796 6.850 28.113 1.00 89.75 173 ALA A O 1
ATOM 1327 N N . ALA A 1 174 ? -21.169 5.038 29.393 1.00 88.25 174 ALA A N 1
ATOM 1328 C CA . ALA A 1 174 ? -20.027 4.244 28.958 1.00 88.25 174 ALA A CA 1
ATOM 1329 C C . ALA A 1 174 ? -20.035 4.013 27.443 1.00 88.25 174 ALA A C 1
ATOM 1331 O O . ALA A 1 174 ? -19.025 4.215 26.770 1.00 88.25 174 ALA A O 1
ATOM 1332 N N . ILE A 1 175 ? -21.190 3.641 26.882 1.00 89.31 175 ILE A N 1
ATOM 1333 C CA . ILE A 1 175 ? -21.349 3.449 25.438 1.00 89.31 175 ILE A CA 1
ATOM 1334 C C . ILE A 1 175 ? -21.095 4.752 24.674 1.00 89.31 175 ILE A C 1
ATOM 1336 O O . ILE A 1 175 ? -20.333 4.754 23.707 1.00 89.31 175 ILE A O 1
ATOM 1340 N N . ALA A 1 176 ? -21.702 5.861 25.103 1.00 90.25 176 ALA A N 1
ATOM 1341 C CA . ALA A 1 176 ? -21.530 7.150 24.440 1.00 90.25 176 ALA A CA 1
ATOM 1342 C C . ALA A 1 176 ? -20.064 7.613 24.472 1.00 90.25 176 ALA A C 1
ATOM 1344 O O . ALA A 1 176 ? -19.529 8.032 23.445 1.00 90.25 176 ALA A O 1
ATOM 1345 N N . ALA A 1 177 ? -19.394 7.470 25.618 1.00 87.56 177 ALA A N 1
ATOM 1346 C CA . ALA A 1 177 ? -17.991 7.833 25.781 1.00 87.56 177 ALA A CA 1
ATOM 1347 C C . ALA A 1 177 ? -17.053 6.936 24.949 1.00 87.56 177 ALA A C 1
ATOM 1349 O O . ALA A 1 177 ? -16.090 7.422 24.353 1.00 87.56 177 ALA A O 1
ATOM 1350 N N . ALA A 1 178 ? -17.358 5.639 24.834 1.00 88.69 178 ALA A N 1
ATOM 1351 C CA . ALA A 1 178 ? -16.624 4.715 23.974 1.00 88.69 178 ALA A CA 1
ATOM 1352 C C . ALA A 1 178 ? -16.772 5.066 22.489 1.00 88.69 178 ALA A C 1
ATOM 1354 O O . ALA A 1 178 ? -15.783 5.087 21.759 1.00 88.69 178 ALA A O 1
ATOM 1355 N N . VAL A 1 179 ? -17.989 5.377 22.032 1.00 88.94 179 VAL A N 1
ATOM 1356 C CA . VAL A 1 179 ? -18.251 5.778 20.639 1.00 88.94 179 VAL A CA 1
ATOM 1357 C C . VAL A 1 179 ? -17.542 7.091 20.309 1.00 88.94 179 VAL A C 1
ATOM 1359 O O . VAL A 1 179 ? -16.886 7.178 19.268 1.00 88.94 179 VAL A O 1
ATOM 1362 N N . ALA A 1 180 ? -17.611 8.071 21.214 1.00 88.19 180 ALA A N 1
ATOM 1363 C CA . ALA A 1 180 ? -16.936 9.359 21.079 1.00 88.19 180 ALA A CA 1
ATOM 1364 C C . ALA A 1 180 ? -15.402 9.263 21.189 1.00 88.19 180 ALA A C 1
ATOM 1366 O O . ALA A 1 180 ? -14.709 10.206 20.819 1.00 88.19 180 ALA A O 1
ATOM 1367 N N . GLY A 1 181 ? -14.866 8.142 21.686 1.00 83.69 181 GLY A N 1
ATOM 1368 C CA . GLY A 1 181 ? -13.432 7.972 21.926 1.00 83.69 181 GLY A CA 1
ATOM 1369 C C . GLY A 1 181 ? -12.908 8.814 23.092 1.00 83.69 181 GLY A C 1
ATOM 1370 O O . GLY A 1 181 ? -11.718 9.097 23.143 1.00 83.69 181 GLY A O 1
ATOM 1371 N N . THR A 1 182 ? -13.781 9.225 24.015 1.00 82.00 182 THR A N 1
ATOM 1372 C CA . THR A 1 182 ? -13.433 10.071 25.169 1.00 82.00 182 THR A CA 1
ATOM 1373 C C . THR A 1 182 ? -13.119 9.265 26.431 1.00 82.00 182 THR A C 1
ATOM 1375 O O . THR A 1 182 ? -12.826 9.851 27.470 1.00 82.00 182 THR A O 1
ATOM 1378 N N . LEU A 1 183 ? -13.211 7.932 26.371 1.00 71.19 183 LEU A N 1
ATOM 1379 C CA . LEU A 1 183 ? -12.744 7.056 27.444 1.00 71.19 183 LEU A CA 1
ATOM 1380 C C . LEU A 1 183 ? -11.217 6.983 27.409 1.00 71.19 183 LEU A C 1
ATOM 1382 O O . LEU A 1 183 ? -10.630 6.373 26.513 1.00 71.19 183 LEU A O 1
ATOM 1386 N N . GLU A 1 184 ? -10.582 7.585 28.407 1.00 57.59 184 GLU A N 1
ATOM 1387 C CA . GLU A 1 184 ? -9.165 7.364 28.663 1.00 57.59 184 GLU A CA 1
ATOM 1388 C C . GLU A 1 184 ? -8.953 5.920 29.148 1.00 57.59 184 GLU A C 1
ATOM 1390 O O . GLU A 1 184 ? -9.773 5.388 29.902 1.00 57.59 184 GLU A O 1
ATOM 1395 N N . PRO A 1 185 ? -7.865 5.245 28.732 1.00 53.38 185 PRO A N 1
ATOM 1396 C CA . PRO A 1 185 ? -7.516 3.968 29.328 1.00 53.38 185 PRO A CA 1
ATOM 1397 C C . PRO A 1 185 ? -7.314 4.175 30.835 1.00 53.38 185 PRO A C 1
ATOM 1399 O O . PRO A 1 185 ? -6.818 5.236 31.231 1.00 53.38 185 PRO A O 1
ATOM 1402 N N . PRO A 1 186 ? -7.617 3.177 31.684 1.00 47.06 186 PRO A N 1
ATOM 1403 C CA . PRO A 1 186 ? -7.241 3.269 33.082 1.00 47.06 186 PRO A CA 1
ATOM 1404 C C . PRO A 1 186 ? -5.739 3.546 33.133 1.00 47.06 186 PRO A C 1
ATOM 1406 O O . PRO A 1 186 ? -4.930 2.772 32.605 1.00 47.06 186 PRO A O 1
ATOM 1409 N N . ALA A 1 187 ? -5.373 4.702 33.695 1.00 38.00 187 ALA A N 1
ATOM 1410 C CA . ALA A 1 187 ? -3.987 5.063 33.900 1.00 38.00 187 ALA A CA 1
ATOM 1411 C C . ALA A 1 187 ? -3.345 3.887 34.633 1.00 38.00 187 ALA A C 1
ATOM 1413 O O . ALA A 1 187 ? -3.781 3.532 35.728 1.00 38.00 187 ALA A O 1
ATOM 1414 N N . ARG A 1 188 ? -2.338 3.246 34.025 1.00 37.31 188 ARG A N 1
ATOM 1415 C CA . ARG A 1 188 ? -1.486 2.313 34.761 1.00 37.31 188 ARG A CA 1
ATOM 1416 C C . ARG A 1 188 ? -0.904 3.119 35.911 1.00 37.31 188 ARG A C 1
ATOM 1418 O O . ARG A 1 188 ? 0.039 3.884 35.713 1.00 37.31 188 ARG A O 1
ATOM 1425 N N . THR A 1 189 ? -1.484 2.981 37.098 1.00 35.22 189 THR A N 1
ATOM 1426 C CA . THR A 1 189 ? -0.903 3.482 38.332 1.00 35.22 189 THR A CA 1
ATOM 1427 C C . THR A 1 189 ? 0.457 2.831 38.440 1.00 35.22 189 THR A C 1
ATOM 1429 O O . THR A 1 189 ? 0.593 1.641 38.718 1.00 35.22 189 THR A O 1
ATOM 1432 N N . ARG A 1 190 ? 1.483 3.627 38.149 1.00 38.72 190 ARG A N 1
ATOM 1433 C CA . ARG A 1 190 ? 2.879 3.313 38.396 1.00 38.72 190 ARG A CA 1
ATOM 1434 C C . ARG A 1 190 ? 3.086 3.354 39.910 1.00 38.72 190 ARG A C 1
ATOM 1436 O O . ARG A 1 190 ? 3.677 4.288 40.432 1.00 38.72 190 ARG A O 1
ATOM 1443 N N . ALA A 1 191 ? 2.553 2.360 40.609 1.00 33.09 191 ALA A N 1
ATOM 1444 C CA . ALA A 1 191 ? 2.926 2.029 41.971 1.00 33.09 191 ALA A CA 1
ATOM 1445 C C . ALA A 1 191 ? 3.911 0.865 41.865 1.00 33.09 191 ALA A C 1
ATOM 1447 O O . ALA A 1 191 ? 3.543 -0.266 41.558 1.00 33.09 191 ALA A O 1
ATOM 1448 N N . GLY A 1 192 ? 5.195 1.187 41.991 1.00 36.41 192 GLY A N 1
ATOM 1449 C CA . GLY A 1 192 ? 6.235 0.180 42.052 1.00 36.41 192 GLY A CA 1
ATOM 1450 C C . GLY A 1 192 ? 6.189 -0.551 43.386 1.00 36.41 192 GLY A C 1
ATOM 1451 O O . GLY A 1 192 ? 6.260 0.090 44.426 1.00 36.41 192 GLY A O 1
ATOM 1452 N N . THR A 1 193 ? 6.186 -1.878 43.328 1.00 31.83 193 THR A N 1
ATOM 1453 C CA . THR A 1 193 ? 6.914 -2.731 44.270 1.00 31.83 193 THR A CA 1
ATOM 1454 C C . THR A 1 193 ? 7.181 -4.081 43.615 1.00 31.83 193 THR A C 1
ATOM 1456 O O . THR A 1 193 ? 6.351 -4.642 42.907 1.00 31.83 193 THR A O 1
ATOM 1459 N N . ALA A 1 194 ? 8.415 -4.540 43.790 1.00 39.88 194 ALA A N 1
ATOM 1460 C CA . ALA A 1 194 ? 9.004 -5.715 43.175 1.00 39.88 194 ALA A CA 1
ATOM 1461 C C . ALA A 1 194 ? 8.265 -7.026 43.497 1.00 39.88 194 ALA A C 1
ATOM 1463 O O . ALA A 1 194 ? 7.854 -7.254 44.630 1.00 39.88 194 ALA A O 1
ATOM 1464 N N . GLY A 1 195 ? 8.223 -7.925 42.507 1.00 30.31 195 GLY A N 1
ATOM 1465 C CA . GLY A 1 195 ? 7.740 -9.299 42.655 1.00 30.31 195 GLY A CA 1
ATOM 1466 C C . GLY A 1 195 ? 7.883 -10.138 41.376 1.00 30.31 195 GLY A C 1
ATOM 1467 O O . GLY A 1 195 ? 6.893 -10.422 40.725 1.00 30.31 195 GLY A O 1
ATOM 1468 N N . ARG A 1 196 ? 9.134 -10.454 40.994 1.00 32.72 196 ARG A N 1
ATOM 1469 C CA . ARG A 1 196 ? 9.644 -11.731 40.414 1.00 32.72 196 ARG A CA 1
ATOM 1470 C C . ARG A 1 196 ? 8.559 -12.685 39.835 1.00 32.72 196 ARG A C 1
ATOM 1472 O O . ARG A 1 196 ? 7.773 -13.201 40.613 1.00 32.72 196 ARG A O 1
ATOM 1479 N N . TRP A 1 197 ? 8.470 -13.020 38.535 1.00 32.16 197 TRP A N 1
ATOM 1480 C CA . TRP A 1 197 ? 9.390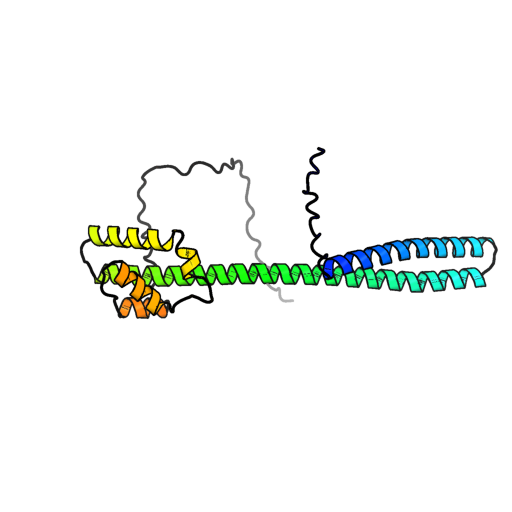 -13.797 37.658 1.00 32.16 197 TRP A CA 1
ATOM 1481 C C . TRP A 1 197 ? 8.675 -14.085 36.294 1.00 32.16 197 TRP A C 1
ATOM 1483 O O . TRP A 1 197 ? 7.469 -13.878 36.224 1.00 32.16 197 TRP A O 1
ATOM 1493 N N . PRO A 1 198 ? 9.289 -14.717 35.267 1.00 43.91 198 PRO A N 1
ATOM 1494 C CA . PRO A 1 198 ? 10.507 -14.367 34.540 1.00 43.91 198 PRO A CA 1
ATOM 1495 C C . PRO A 1 198 ? 10.236 -14.212 33.019 1.00 43.91 198 PRO A C 1
ATOM 1497 O O . PRO A 1 198 ? 9.724 -15.120 32.368 1.00 43.91 198 PRO A O 1
ATOM 1500 N N . ALA A 1 199 ? 10.672 -13.109 32.405 1.00 34.09 199 ALA A N 1
ATOM 1501 C CA . ALA A 1 199 ? 10.836 -13.065 30.952 1.00 34.09 199 ALA A CA 1
ATOM 1502 C C . ALA A 1 199 ? 12.168 -13.742 30.603 1.00 34.09 199 ALA A C 1
ATOM 1504 O O . ALA A 1 199 ? 13.241 -13.167 30.791 1.00 34.09 199 ALA A O 1
ATOM 1505 N N . GLN A 1 200 ? 12.100 -14.993 30.154 1.00 39.25 200 GLN A N 1
ATOM 1506 C CA . GLN A 1 200 ? 13.234 -15.649 29.524 1.00 39.25 200 GLN A CA 1
ATOM 1507 C C . GLN A 1 200 ? 13.417 -15.083 28.113 1.00 39.25 200 GLN A C 1
ATOM 1509 O O . GLN A 1 200 ? 12.515 -15.150 27.287 1.00 39.25 200 GLN A O 1
ATOM 1514 N N . GLY A 1 201 ? 14.622 -14.569 27.869 1.00 33.28 201 GLY A N 1
ATOM 1515 C CA . GLY A 1 201 ? 15.338 -14.804 26.623 1.00 33.28 201 GLY A CA 1
ATOM 1516 C C . GLY A 1 201 ? 15.051 -13.861 25.467 1.00 33.28 201 GLY A C 1
ATOM 1517 O O . GLY A 1 201 ? 14.448 -14.294 24.504 1.00 33.28 201 GLY A O 1
ATOM 1518 N N . TRP A 1 202 ? 15.640 -12.663 25.494 1.00 34.28 202 TRP A N 1
ATOM 1519 C CA . TRP A 1 202 ? 16.469 -12.213 24.368 1.00 34.28 202 TRP A CA 1
ATOM 1520 C C . TRP A 1 202 ? 17.722 -11.540 24.931 1.00 34.28 202 TRP A C 1
ATOM 1522 O O . TRP A 1 202 ? 17.667 -10.504 25.591 1.00 34.28 202 TRP A O 1
ATOM 1532 N N . ILE A 1 203 ? 18.850 -12.216 24.738 1.00 35.34 203 ILE A N 1
ATOM 1533 C CA . ILE A 1 203 ? 20.191 -11.773 25.106 1.00 35.34 203 ILE A CA 1
ATOM 1534 C C . ILE A 1 203 ? 20.659 -10.753 24.064 1.00 35.34 203 ILE A C 1
ATOM 1536 O O . ILE A 1 203 ? 20.692 -11.066 22.879 1.00 35.34 203 ILE A O 1
ATOM 1540 N N . HIS A 1 204 ? 21.139 -9.599 24.521 1.00 38.72 204 HIS A N 1
ATOM 1541 C CA . HIS A 1 204 ? 22.320 -8.964 23.937 1.00 38.72 204 HIS A CA 1
ATOM 1542 C C . HIS A 1 204 ? 23.276 -8.604 25.085 1.00 38.72 204 HIS A C 1
ATOM 1544 O O . HIS A 1 204 ? 22.824 -8.009 26.067 1.00 38.72 204 HIS A O 1
ATOM 1550 N N . PRO A 1 205 ? 24.564 -8.992 25.023 1.00 42.00 205 PRO A N 1
ATOM 1551 C CA . PRO A 1 205 ? 25.527 -8.654 26.064 1.00 42.00 205 PRO A CA 1
ATOM 1552 C C . PRO A 1 205 ? 26.006 -7.194 25.928 1.00 42.00 205 PRO A C 1
ATOM 1554 O O . PRO A 1 205 ? 26.081 -6.686 24.804 1.00 42.00 205 PRO A O 1
ATOM 1557 N N . PRO A 1 206 ? 26.346 -6.519 27.043 1.00 41.09 206 PRO A N 1
ATOM 1558 C CA . PRO A 1 206 ? 26.961 -5.198 27.040 1.00 41.09 206 PRO A CA 1
ATOM 1559 C C . PRO A 1 206 ? 28.491 -5.286 27.119 1.00 41.09 206 PRO A C 1
ATOM 1561 O O . PRO A 1 206 ? 29.027 -6.246 27.666 1.00 41.09 206 PRO A O 1
ATOM 1564 N N . ASP A 1 207 ? 29.157 -4.270 26.567 1.00 36.75 207 ASP A N 1
ATOM 1565 C CA . ASP A 1 207 ? 30.314 -3.535 27.122 1.00 36.75 207 ASP A CA 1
ATOM 1566 C C . ASP A 1 207 ? 30.982 -2.744 25.977 1.00 36.75 207 ASP A C 1
ATOM 1568 O O . ASP A 1 207 ? 31.037 -3.212 24.847 1.00 36.75 207 ASP A O 1
ATOM 1572 N N . ALA A 1 208 ? 31.502 -1.526 26.120 1.00 32.41 208 ALA A N 1
ATOM 1573 C CA . ALA A 1 208 ? 31.673 -0.640 27.260 1.00 32.41 208 ALA A CA 1
ATOM 1574 C C . ALA A 1 208 ? 31.814 0.815 26.759 1.00 32.41 208 ALA A C 1
ATOM 1576 O O . ALA A 1 208 ? 32.025 1.092 25.578 1.00 32.41 208 ALA A O 1
ATOM 1577 N N . ALA A 1 209 ? 31.686 1.736 27.709 1.00 35.50 209 ALA A N 1
ATOM 1578 C CA . ALA A 1 209 ? 31.742 3.187 27.596 1.00 35.50 209 ALA A CA 1
ATOM 1579 C C . ALA A 1 209 ? 33.029 3.769 26.975 1.00 35.50 209 ALA A C 1
ATOM 1581 O O . ALA A 1 209 ? 34.118 3.273 27.241 1.00 35.50 209 ALA A O 1
ATOM 1582 N N . ALA A 1 210 ? 32.910 4.944 26.338 1.00 33.34 210 ALA A N 1
ATOM 1583 C CA . ALA A 1 210 ? 33.803 6.078 26.611 1.00 33.34 210 ALA A CA 1
ATOM 1584 C C . ALA A 1 210 ? 33.278 7.418 26.046 1.00 33.34 210 ALA A C 1
ATOM 1586 O O . ALA A 1 210 ? 33.118 7.599 24.846 1.00 33.34 210 ALA A O 1
ATOM 1587 N N . ALA A 1 211 ? 33.115 8.374 26.965 1.00 36.28 211 ALA A N 1
ATOM 1588 C CA . ALA A 1 211 ? 33.529 9.775 26.840 1.00 36.28 211 ALA A CA 1
ATOM 1589 C C . ALA A 1 211 ? 32.900 10.682 25.752 1.00 36.28 211 ALA A C 1
ATOM 1591 O O . ALA A 1 211 ? 33.416 10.867 24.657 1.00 36.28 211 ALA A O 1
ATOM 1592 N N . GLY A 1 212 ? 31.857 11.405 26.174 1.00 37.78 212 GLY A N 1
ATOM 1593 C CA . GLY A 1 212 ? 31.856 12.873 26.245 1.00 37.78 212 GLY A CA 1
ATOM 1594 C C . GLY A 1 212 ? 32.162 13.691 24.983 1.00 37.78 212 GLY A C 1
ATOM 1595 O O . GLY A 1 212 ? 33.319 13.968 24.684 1.00 37.78 212 GLY A O 1
ATOM 1596 N N . ARG A 1 213 ? 31.122 14.292 24.389 1.00 38.31 213 ARG A N 1
ATOM 1597 C CA . ARG A 1 213 ? 31.230 15.603 23.723 1.00 38.31 213 ARG A CA 1
ATOM 1598 C C . ARG A 1 213 ? 30.016 16.479 24.035 1.00 38.31 213 ARG A C 1
ATOM 1600 O O . ARG A 1 213 ? 28.874 16.054 23.908 1.00 38.31 213 ARG A O 1
ATOM 1607 N N . ARG A 1 214 ? 30.308 17.701 24.491 1.00 41.06 214 ARG A N 1
ATOM 1608 C CA . ARG A 1 214 ? 29.359 18.787 24.787 1.00 41.06 214 ARG A CA 1
ATOM 1609 C C . ARG A 1 214 ? 28.710 19.331 23.501 1.00 41.06 214 ARG A C 1
ATOM 1611 O O . ARG A 1 214 ? 29.354 19.286 22.453 1.00 41.06 214 ARG A O 1
ATOM 1618 N N . PRO A 1 215 ? 27.497 19.906 23.581 1.00 49.75 215 PRO A N 1
ATOM 1619 C CA . PRO A 1 215 ? 26.837 20.517 22.432 1.00 49.75 215 PRO A CA 1
ATOM 1620 C C . PRO A 1 215 ? 27.489 21.855 22.042 1.00 49.75 215 PRO A C 1
ATOM 1622 O O . PRO A 1 215 ? 27.809 22.683 22.896 1.00 49.75 215 PRO A O 1
ATOM 1625 N N . LEU A 1 216 ? 27.687 22.045 20.735 1.00 47.12 216 LEU A N 1
ATOM 1626 C CA . LEU A 1 216 ? 28.193 23.273 20.118 1.00 47.12 216 LEU A CA 1
ATOM 1627 C C . LEU A 1 216 ? 27.120 24.373 20.157 1.00 47.12 216 LEU A C 1
ATOM 1629 O O . LEU A 1 216 ? 25.972 24.150 19.780 1.00 47.12 216 LEU A O 1
ATOM 1633 N N . ARG A 1 217 ? 27.516 25.565 20.612 1.00 49.72 217 ARG A N 1
ATOM 1634 C CA . ARG A 1 217 ? 26.718 26.800 20.619 1.00 49.72 217 ARG A CA 1
ATOM 1635 C C . ARG A 1 217 ? 26.891 27.527 19.271 1.00 49.72 217 ARG A C 1
ATOM 1637 O O . ARG A 1 217 ? 28.026 27.599 18.802 1.00 49.72 217 ARG A O 1
ATOM 1644 N N . PRO A 1 218 ? 25.828 28.074 18.655 1.00 58.91 218 PRO A N 1
ATOM 1645 C CA . PRO A 1 218 ? 25.935 28.813 17.395 1.00 58.91 218 PRO A CA 1
ATOM 1646 C C . PRO A 1 218 ? 26.488 30.242 17.600 1.00 58.91 218 PRO A C 1
ATOM 1648 O O . PRO A 1 218 ? 26.224 30.842 18.648 1.00 58.91 218 PRO A O 1
ATOM 1651 N N . PRO A 1 219 ? 27.244 30.795 16.629 1.00 63.59 219 PRO A N 1
ATOM 1652 C CA . PRO A 1 219 ? 27.794 32.149 16.705 1.00 63.59 219 PRO A CA 1
ATOM 1653 C C . PRO A 1 219 ? 26.734 33.223 16.411 1.00 63.59 219 PRO A C 1
ATOM 1655 O O . PRO A 1 219 ? 25.907 33.069 15.513 1.00 63.59 219 PRO A O 1
ATOM 1658 N N . GLY A 1 220 ? 26.771 34.305 17.194 1.00 47.19 220 GLY A N 1
ATOM 1659 C CA . GLY A 1 220 ? 26.012 35.535 16.957 1.00 47.19 220 GLY A CA 1
ATOM 1660 C C . GLY A 1 220 ? 26.729 36.483 15.981 1.00 47.19 220 GLY A C 1
ATOM 1661 O O . GLY A 1 220 ? 27.899 36.258 15.677 1.00 47.19 220 GLY A O 1
ATOM 1662 N N . PRO A 1 221 ? 26.027 37.511 15.474 1.00 57.59 221 PRO A N 1
ATOM 1663 C CA . PRO A 1 221 ? 26.542 38.426 14.459 1.00 57.59 221 PRO A CA 1
ATOM 1664 C C . PRO A 1 221 ? 27.380 39.552 15.081 1.00 57.59 221 PRO A C 1
ATOM 1666 O O . PRO A 1 221 ? 26.922 40.209 16.016 1.00 57.59 221 PRO A O 1
ATOM 1669 N N . ASP A 1 222 ? 28.565 39.801 14.522 1.00 52.97 222 ASP A N 1
ATOM 1670 C CA . ASP A 1 222 ? 29.379 40.976 14.839 1.00 52.97 222 ASP A CA 1
ATOM 1671 C C . ASP A 1 222 ? 29.107 42.108 13.844 1.00 52.97 222 ASP A C 1
ATOM 1673 O O . ASP A 1 222 ? 29.091 41.921 12.626 1.00 52.97 222 ASP A O 1
ATOM 1677 N N . SER A 1 223 ? 28.894 43.289 14.417 1.00 45.34 223 SER A N 1
ATOM 1678 C CA . SER A 1 223 ? 28.849 44.585 13.753 1.00 45.34 223 SER A CA 1
ATOM 1679 C C . SER A 1 223 ? 30.232 44.996 13.241 1.00 45.34 223 SER A C 1
ATOM 1681 O O . SER A 1 223 ? 31.220 44.897 13.970 1.00 45.34 223 SER A O 1
ATOM 1683 N N . GLY A 1 224 ? 30.259 45.551 12.030 1.00 39.47 224 GLY A N 1
ATOM 1684 C CA . GLY A 1 224 ? 31.361 46.294 11.421 1.00 39.47 224 GLY A CA 1
ATOM 1685 C C . GLY A 1 224 ? 30.836 47.100 10.247 1.00 39.47 224 GLY A C 1
ATOM 1686 O O . GLY A 1 224 ? 30.245 46.462 9.350 1.00 39.47 224 GLY A O 1
#

Secondary structure (DSSP, 8-state):
-------------PPPPHHHHHHHHHHHHHHHHHHHHHHHHHHHHHHHHTT-HHHHHHHHHHHHHHHHHHHHHHHHHHHHHHHHHHHHHHHHHHHHHHHHHHHHHHHHHHHHHHHHHHHH---HHHHHHHHHHHHHHHHSTTHHHHS-GGG---HHHHHHHHHHHTT-PPPHHHHHHHHHT--PPPP--------------------------PPPPPPPPPP-

Radius of gyration: 35.06 Å; chains: 1; bounding box: 67×102×90 Å

pLDDT: mean 76.36, std 21.67, range [30.31, 96.69]

Organism: NCBI:txid171674

Sequence (224 aa):
MVDADPRTETALAASPDPDEADDAILSGLIELGMTMARAFQAEAIAALQADDLDRAGKAEAHFSRLFLGIRRAIALRARLRQQRQETLRAGERNQDEQAARAADRRRRVALGVTESIAAATSDTETREQRTAELWDRLAGDHAGRIDTADRALPIEDLIRSLCRALGIPPDRAAIAAAVAGTLEPPARTRAGTAGRWPAQGWIHPPDAAAAGRRPLRPPGPDSG